Protein AF-A0A6A4V500-F1 (afdb_monomer)

Secondary structure (DSSP, 8-state):
------PPPSSS---S----S---EEE--SSPPTTSPP-THHHHHH-SS-S-HHHHHHHHHHHS---TT--HHHHHHHHHHHHHHHHHHHHH-HHHHHHHHHHSS-HHHHTT-EEEE-TTPPPTTS---SSPPPTT-SSEEEESS---TT-SEEEESS--SSS-SSEEEPTTSTTHHHHH-TTT-TT------TT-BPPPGGG-S--PBPPHHHHHHHHT---TTS--HHHHTTHHHHHHHHHHHHHHHHHHHHHHHHTHHHHHHHHHHHHHTT-SSGGGGGG------SPPPPPPTTSTTSHHHHTT-

pLDDT: mean 72.8, std 17.9, range [21.53, 95.31]

Nearest PDB structures (foldseek):
  3qp5-assembly1_A  TM=3.226E-01  e=7.277E+00  Chromobacterium violaceum

Radius of gyration: 24.31 Å; Cα contacts (8 Å, |Δi|>4): 307; chains: 1; bounding box: 61×54×64 Å

Solvent-accessible surface area (backbone atoms only — not comparable to full-atom values): 19289 Å² total; per-residue (Å²): 135,86,85,76,85,78,77,72,73,94,68,99,64,80,76,94,72,86,86,81,86,79,87,72,49,72,48,56,34,43,46,54,57,92,94,50,78,57,57,78,75,16,42,38,39,76,44,59,86,49,92,48,52,66,58,54,21,49,53,55,54,71,73,51,90,70,65,96,79,72,45,69,72,56,52,54,50,50,39,55,50,41,36,54,49,50,55,49,32,58,74,52,12,52,63,53,42,38,47,24,55,64,48,72,53,56,65,89,67,43,79,63,28,32,44,27,45,43,75,79,50,62,64,95,90,64,86,88,91,75,80,91,70,70,94,81,47,67,50,45,45,81,40,67,88,65,80,76,90,84,61,55,36,71,41,29,50,58,65,51,99,90,50,78,57,58,44,64,42,45,82,59,34,24,57,47,52,20,76,70,39,41,87,78,28,47,62,43,57,73,41,68,31,84,84,39,60,51,86,55,72,90,80,62,73,85,78,42,70,49,48,66,61,57,52,50,53,59,73,70,52,89,52,96,92,50,92,58,65,62,78,69,48,56,70,61,34,54,51,50,52,53,49,51,50,52,53,40,52,50,52,51,51,52,49,43,60,74,44,42,69,62,55,47,52,56,47,49,53,56,44,68,75,68,60,82,91,68,76,75,71,77,77,74,78,88,82,73,94,73,86,88,72,75,74,55,58,84,40,83,88,36,79,51,29,63,71,75,110

Foldseek 3Di:
DDDDDDADDDDDDDDPDDDDDADWDKDFALDDPVPDQDEDLVLCLVCVPCPDLLVSLVSHVVPDDDPPPQDPVNVVVSSVVSSVLVVLLCVAALVSQQSSVLSPDDPVQQQQKWKFQALPQDAPPDDDPDDDADPRHGRIGIDHPDDDPDTQGTHHNDDDPPDDRIGTHDPQRQQRCCVVLCVLCSNSGGAHHQPDWDDDVPPDDDTDTQALVNRVVVVPDDDPVDDPSLVVPPVSNVVVVVNSVSSNVVVVVVCQQVCQVVVVVVVVVVVVVPDDDDPPVVVPDDDDDDDDGDDDCPDPPDPNVVVVD

Sequence (309 aa):
MMTREVRPADGGYAPSVIIQGRLYHRVGPLQAREGERPSFAQIYVNDPDCDDPAAEAALRLGHVPLPRGTREPERARLLTLLEQLQVLLRQVNPYVQDFIHAAELPEEEVQQQRLVVSADARPADQHPRRYNRAEGFREVAVLMDEEPVHQDIVLRRRADAEGPFLQTVNETHRAFEALHFVLLLPFGTDGWQPDLRQAVANGRGDVRGVSLMQYYAHRLQLRPDLDDSLFRAGRLFQEYVCMAFARVETQRLLYLARNQAGLRAELYQRLQDALPGDAERELAGGDRVGQRVILPASFTGGPRYYQRR

Mean predicted aligned error: 12.85 Å

Organism: Amphibalanus amphitrite (NCBI:txid1232801)

InterPro domains:
  IPR025476 Helitron helicase-like domain [PF14214] (215-308)

Structure (mmCIF, N/CA/C/O backbone):
data_AF-A0A6A4V500-F1
#
_entry.id   AF-A0A6A4V500-F1
#
loop_
_atom_site.group_PDB
_atom_site.id
_atom_site.type_symbol
_atom_site.label_atom_id
_atom_site.label_alt_id
_atom_site.label_comp_id
_atom_site.label_asym_id
_atom_site.label_entity_id
_atom_site.label_seq_id
_atom_site.pdbx_PDB_ins_code
_atom_site.Cartn_x
_atom_site.Cartn_y
_atom_site.Cartn_z
_atom_site.occupancy
_atom_site.B_iso_or_equiv
_atom_site.auth_seq_id
_atom_site.auth_comp_id
_atom_site.auth_asym_id
_atom_site.auth_atom_id
_atom_site.pdbx_PDB_model_num
ATOM 1 N N . MET A 1 1 ? 19.575 5.392 12.194 1.00 30.44 1 MET A N 1
ATOM 2 C CA . MET A 1 1 ? 19.827 5.796 10.794 1.00 30.44 1 MET A CA 1
ATOM 3 C C . MET A 1 1 ? 19.848 7.318 10.778 1.00 30.44 1 MET A C 1
ATOM 5 O O . MET A 1 1 ? 18.805 7.919 10.986 1.00 30.44 1 MET A O 1
ATOM 9 N N . MET A 1 2 ? 21.028 7.94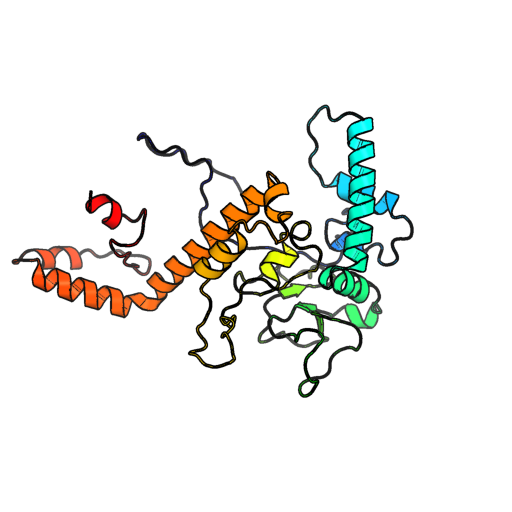2 10.707 1.00 21.53 2 MET A N 1
ATOM 10 C CA . MET A 1 2 ? 21.133 9.406 10.679 1.00 21.53 2 MET A CA 1
ATOM 11 C C . MET A 1 2 ? 20.758 9.900 9.281 1.00 21.53 2 MET A C 1
ATOM 13 O O . MET A 1 2 ? 21.453 9.607 8.311 1.00 21.53 2 MET A O 1
ATOM 17 N N . THR A 1 3 ? 19.647 10.622 9.169 1.00 27.34 3 THR A N 1
ATOM 18 C CA . THR A 1 3 ? 19.271 11.351 7.957 1.00 27.34 3 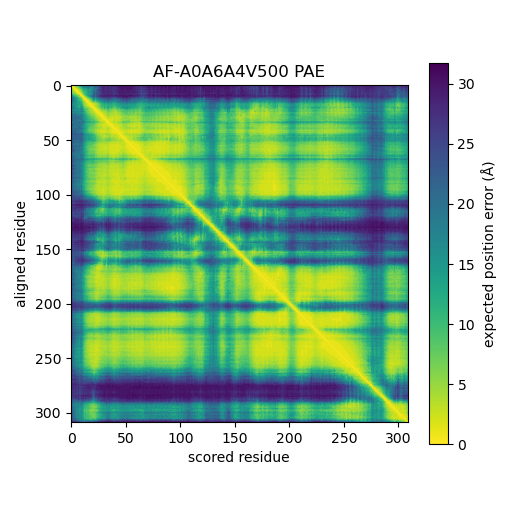THR A CA 1
ATOM 19 C C . THR A 1 3 ? 20.212 12.539 7.797 1.00 27.34 3 THR A C 1
ATOM 21 O O . THR A 1 3 ? 20.102 13.529 8.518 1.00 27.34 3 THR A O 1
ATOM 24 N N . ARG A 1 4 ? 21.174 12.430 6.878 1.00 27.25 4 ARG A N 1
ATOM 25 C CA . ARG A 1 4 ? 22.003 13.560 6.456 1.00 27.25 4 ARG A CA 1
ATOM 26 C C . ARG A 1 4 ? 21.271 14.282 5.332 1.00 27.25 4 ARG A C 1
ATOM 28 O O . ARG A 1 4 ? 21.089 13.727 4.253 1.00 27.25 4 ARG A O 1
ATOM 35 N N . GLU A 1 5 ? 20.849 15.507 5.602 1.00 32.50 5 GLU A N 1
ATOM 36 C CA . GLU A 1 5 ? 20.278 16.399 4.600 1.00 32.50 5 GLU A CA 1
ATOM 37 C C . GLU A 1 5 ? 21.365 16.733 3.565 1.00 32.50 5 GLU A C 1
ATOM 39 O O . GLU A 1 5 ? 22.402 17.319 3.889 1.00 32.50 5 GLU A O 1
ATOM 44 N N . VAL A 1 6 ? 21.175 16.291 2.322 1.00 42.38 6 VAL A N 1
ATOM 45 C CA . VAL A 1 6 ? 22.050 16.650 1.202 1.00 42.38 6 VAL A CA 1
ATOM 46 C C . VAL A 1 6 ? 21.430 17.868 0.533 1.00 42.38 6 VAL A C 1
ATOM 48 O O . VAL A 1 6 ? 20.417 17.750 -0.152 1.00 42.38 6 VAL A O 1
ATOM 51 N N . ARG A 1 7 ? 22.018 19.049 0.752 1.00 36.81 7 ARG A N 1
ATOM 52 C CA . ARG A 1 7 ? 21.614 20.261 0.031 1.00 36.81 7 ARG A CA 1
ATOM 53 C C . ARG A 1 7 ? 22.083 20.167 -1.429 1.00 36.81 7 ARG A C 1
ATOM 55 O O . ARG A 1 7 ? 23.223 19.747 -1.648 1.00 36.81 7 ARG A O 1
ATOM 62 N N . PRO A 1 8 ? 21.248 20.535 -2.418 1.00 42.56 8 PRO A N 1
ATOM 63 C CA . PRO A 1 8 ? 21.690 20.649 -3.804 1.00 42.56 8 PRO A CA 1
ATOM 64 C C . PRO A 1 8 ? 22.848 21.648 -3.904 1.00 42.56 8 PRO A C 1
ATOM 66 O O . PRO A 1 8 ? 22.830 22.677 -3.230 1.00 42.56 8 PRO A O 1
ATOM 69 N N . ALA A 1 9 ? 23.847 21.341 -4.732 1.00 47.84 9 ALA A N 1
ATOM 70 C CA . ALA A 1 9 ? 24.892 22.297 -5.083 1.00 47.84 9 ALA A CA 1
ATOM 71 C C . ALA A 1 9 ? 24.276 23.491 -5.833 1.00 47.84 9 ALA A C 1
ATOM 73 O O . ALA A 1 9 ? 23.319 23.314 -6.590 1.00 47.84 9 ALA A O 1
ATOM 74 N N . ASP A 1 10 ? 24.818 24.686 -5.594 1.00 51.44 10 ASP A N 1
ATOM 75 C CA . ASP A 1 10 ? 24.316 25.963 -6.103 1.00 51.44 10 ASP A CA 1
ATOM 76 C C . ASP A 1 10 ? 24.005 25.914 -7.607 1.00 51.44 10 ASP A C 1
ATOM 78 O O . ASP A 1 10 ? 24.892 25.781 -8.450 1.00 51.44 10 ASP A O 1
ATOM 82 N N . GLY A 1 11 ? 22.716 26.025 -7.941 1.00 46.53 11 GLY A N 1
ATOM 83 C CA . GLY A 1 11 ? 22.246 26.052 -9.323 1.00 46.53 11 GLY A CA 1
ATOM 84 C C . GLY A 1 11 ? 20.765 25.727 -9.464 1.00 46.53 11 GLY A C 1
ATOM 85 O O . GLY A 1 11 ? 20.433 24.600 -9.800 1.00 46.53 11 GLY A O 1
ATOM 86 N N . GLY A 1 12 ? 19.887 26.713 -9.228 1.00 49.66 12 GLY A N 1
ATOM 87 C CA . GLY A 1 12 ? 18.500 26.837 -9.736 1.00 49.66 12 GLY A CA 1
ATOM 88 C C . GLY A 1 12 ? 17.467 25.724 -9.472 1.00 49.66 12 GLY A C 1
ATOM 89 O O . GLY A 1 12 ? 16.273 25.963 -9.631 1.00 49.66 12 GLY A O 1
ATOM 90 N N . TYR A 1 13 ? 17.882 24.526 -9.072 1.00 49.84 13 TYR A N 1
ATOM 91 C CA . TYR A 1 13 ? 17.054 23.347 -8.879 1.00 49.84 13 TYR A CA 1
ATOM 92 C C . TYR A 1 13 ? 16.963 23.037 -7.384 1.00 49.84 13 TYR A C 1
ATOM 94 O O . TYR A 1 13 ? 17.885 22.484 -6.786 1.00 49.84 13 TYR A O 1
ATOM 102 N N . ALA A 1 14 ? 15.834 23.413 -6.783 1.00 58.00 14 ALA A N 1
ATOM 103 C CA . ALA A 1 14 ? 15.480 23.108 -5.401 1.00 58.00 14 ALA A CA 1
ATOM 104 C C . ALA A 1 14 ? 14.372 22.036 -5.393 1.00 58.00 14 ALA A C 1
ATOM 106 O O . ALA A 1 14 ? 13.189 22.384 -5.398 1.00 58.00 14 ALA A O 1
ATOM 107 N N . PRO A 1 15 ? 14.713 20.734 -5.456 1.00 59.84 15 PRO A N 1
ATOM 108 C CA . PRO A 1 15 ? 13.708 19.681 -5.442 1.00 59.84 15 PRO A CA 1
ATOM 109 C C . PRO A 1 15 ? 12.964 19.683 -4.103 1.00 59.84 15 PRO A C 1
ATOM 111 O O . PRO A 1 15 ? 13.582 19.706 -3.042 1.00 59.84 15 PRO A O 1
ATOM 114 N N . SER A 1 16 ? 11.632 19.616 -4.147 1.00 62.12 16 SER A N 1
ATOM 115 C CA . SER A 1 16 ? 10.800 19.531 -2.937 1.00 62.12 16 SER A CA 1
ATOM 116 C C . SER A 1 16 ? 10.890 18.161 -2.247 1.00 62.12 16 SER A C 1
ATOM 118 O O . SER A 1 16 ? 10.569 18.056 -1.068 1.00 62.12 16 SER A O 1
ATOM 120 N N . VAL A 1 17 ? 11.326 17.118 -2.969 1.00 63.16 17 VAL A N 1
ATOM 121 C CA . VAL A 1 17 ? 11.529 15.749 -2.466 1.00 63.16 17 VAL A CA 1
ATOM 122 C C . VAL A 1 17 ? 12.735 15.124 -3.176 1.00 63.16 17 VAL A C 1
ATOM 124 O O . VAL A 1 17 ? 12.838 15.193 -4.400 1.00 63.16 17 VAL A O 1
ATOM 127 N N . ILE A 1 18 ? 13.636 14.490 -2.419 1.00 67.00 18 ILE A N 1
ATOM 128 C CA . ILE A 1 18 ? 14.771 13.714 -2.941 1.00 67.00 18 ILE A CA 1
ATOM 129 C C . ILE A 1 18 ? 14.632 12.278 -2.433 1.00 67.00 18 ILE A C 1
ATOM 131 O O . ILE A 1 18 ? 14.602 12.050 -1.226 1.00 67.00 18 ILE A O 1
ATOM 135 N N . ILE A 1 19 ? 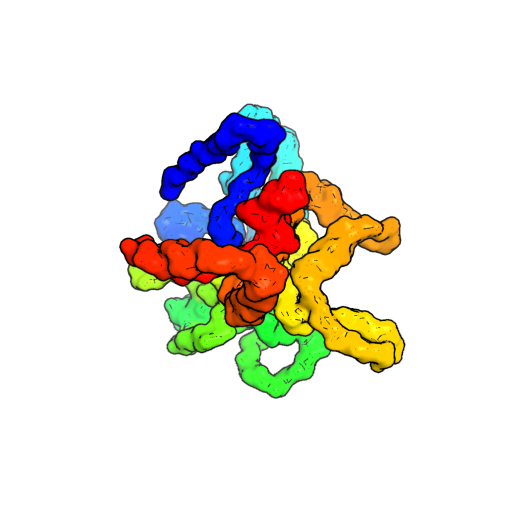14.568 11.310 -3.349 1.00 65.75 19 ILE A N 1
ATOM 136 C CA . ILE A 1 19 ? 14.509 9.878 -3.028 1.00 65.75 19 ILE A CA 1
ATOM 137 C C . ILE A 1 19 ? 15.851 9.255 -3.417 1.00 65.75 19 ILE A C 1
ATOM 139 O O . ILE A 1 19 ? 16.311 9.423 -4.546 1.00 65.75 19 ILE A O 1
ATOM 143 N N . GLN A 1 20 ? 16.489 8.550 -2.483 1.00 66.25 20 GLN A N 1
ATOM 144 C CA . GLN A 1 20 ? 17.735 7.821 -2.718 1.00 66.25 20 GLN A CA 1
ATOM 145 C C . GLN A 1 20 ? 17.529 6.331 -2.448 1.00 66.25 20 GLN A C 1
ATOM 147 O O . GLN A 1 20 ? 17.026 5.949 -1.395 1.00 66.25 20 GLN A O 1
ATOM 152 N N . GLY A 1 21 ? 17.966 5.491 -3.386 1.00 64.81 21 GLY A N 1
ATOM 153 C CA . GLY A 1 21 ? 17.822 4.040 -3.291 1.00 64.81 21 GLY A CA 1
ATOM 154 C C . GLY A 1 21 ? 16.467 3.530 -3.784 1.00 64.81 21 GLY A C 1
ATOM 155 O O . GLY A 1 21 ? 15.774 4.200 -4.547 1.00 64.81 21 GLY A O 1
ATOM 156 N N . ARG A 1 22 ? 16.125 2.303 -3.381 1.00 64.56 22 ARG A N 1
ATOM 157 C CA . ARG A 1 22 ? 14.883 1.621 -3.767 1.00 64.56 22 ARG A CA 1
ATOM 158 C C . ARG A 1 22 ? 13.795 1.878 -2.728 1.00 64.56 22 ARG A C 1
ATOM 160 O O . ARG A 1 22 ? 14.079 1.848 -1.531 1.00 64.56 22 ARG A O 1
ATOM 167 N N . LEU A 1 23 ? 12.557 2.070 -3.180 1.00 67.69 23 LEU A N 1
ATOM 168 C CA . LEU A 1 23 ? 11.394 2.054 -2.296 1.00 67.69 23 LEU A CA 1
ATOM 169 C C . LEU A 1 23 ? 11.170 0.643 -1.749 1.00 67.69 23 LEU A C 1
ATOM 171 O O . LEU A 1 23 ? 11.190 -0.336 -2.490 1.00 67.69 23 LEU A O 1
ATOM 175 N N . TYR A 1 24 ? 10.935 0.546 -0.448 1.00 66.50 24 TYR A N 1
ATOM 176 C CA . TYR A 1 24 ? 10.538 -0.695 0.198 1.00 66.50 24 TYR A CA 1
ATOM 177 C C . TYR A 1 24 ? 9.412 -0.413 1.187 1.00 66.50 24 TYR A C 1
ATOM 179 O O . TYR A 1 24 ? 9.459 0.569 1.929 1.00 66.50 24 TYR A O 1
ATOM 187 N N . HIS A 1 25 ? 8.423 -1.300 1.225 1.00 73.25 25 HIS A N 1
ATOM 188 C CA . HIS A 1 25 ? 7.443 -1.344 2.305 1.00 73.25 25 HIS A CA 1
ATOM 189 C C . HIS A 1 25 ? 7.848 -2.436 3.275 1.00 73.25 25 HIS A C 1
ATOM 191 O O . HIS A 1 25 ? 8.264 -3.515 2.855 1.00 73.25 25 HIS A O 1
ATOM 197 N N . ARG A 1 26 ? 7.782 -2.132 4.571 1.00 73.06 26 ARG A N 1
ATOM 198 C CA . ARG A 1 26 ? 8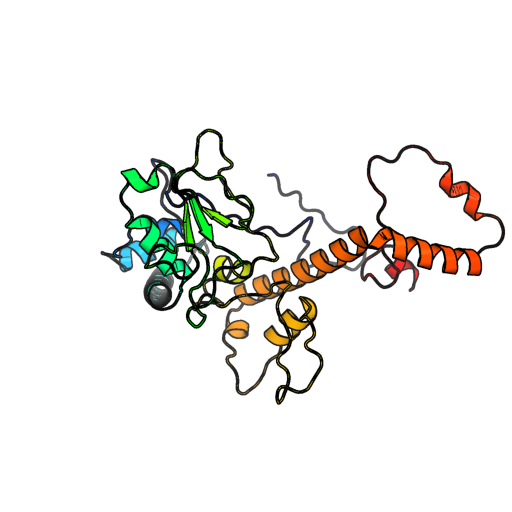.128 -3.083 5.621 1.00 73.06 26 ARG A CA 1
ATOM 199 C C . ARG A 1 26 ? 6.909 -3.422 6.444 1.00 73.06 26 ARG A C 1
ATOM 201 O O . ARG A 1 26 ? 6.215 -2.515 6.890 1.00 73.06 26 ARG A O 1
ATOM 208 N N . VAL A 1 27 ? 6.715 -4.709 6.686 1.00 75.38 27 VAL A N 1
ATOM 209 C CA . VAL A 1 27 ? 5.701 -5.201 7.618 1.00 75.38 27 VAL A CA 1
ATOM 210 C C . VAL A 1 27 ? 6.410 -5.894 8.775 1.00 75.38 27 VAL A C 1
ATOM 212 O O . VAL A 1 27 ? 7.397 -6.608 8.573 1.00 75.38 27 VAL A O 1
ATOM 215 N N . GLY A 1 28 ? 5.960 -5.585 9.989 1.00 76.12 28 GLY A N 1
ATOM 216 C CA . GLY A 1 28 ? 6.463 -6.170 11.229 1.00 76.12 28 GLY A CA 1
ATOM 217 C C . GLY A 1 28 ? 5.675 -7.409 11.657 1.00 76.12 28 GLY A C 1
ATOM 218 O O . GLY A 1 28 ? 4.791 -7.860 10.926 1.00 76.12 28 GLY A O 1
ATOM 219 N N . PRO A 1 29 ? 5.984 -7.964 12.838 1.00 78.19 29 PRO A N 1
ATOM 220 C CA . PRO A 1 29 ? 5.244 -9.096 13.381 1.00 78.19 29 PRO A CA 1
ATOM 221 C C . PRO A 1 29 ? 3.788 -8.722 13.683 1.00 78.19 29 PRO A C 1
ATOM 223 O O . PRO A 1 29 ? 3.482 -7.557 13.960 1.00 78.19 29 PRO A O 1
ATOM 226 N N . LEU A 1 30 ? 2.908 -9.726 13.670 1.00 78.19 30 LEU A N 1
ATOM 227 C CA . LEU A 1 30 ? 1.473 -9.563 13.934 1.00 78.19 30 LEU A CA 1
ATOM 228 C C . LEU A 1 30 ? 1.181 -9.137 15.378 1.00 78.19 30 LEU A C 1
ATOM 230 O O . LEU A 1 30 ? 0.185 -8.465 15.622 1.00 78.19 30 LEU A O 1
ATOM 234 N N . GLN A 1 31 ? 2.054 -9.486 16.325 1.00 79.31 31 GLN A N 1
ATOM 235 C CA . GLN A 1 31 ? 1.945 -9.082 17.725 1.00 79.31 31 GLN A CA 1
ATOM 236 C C . GLN A 1 31 ? 2.996 -8.038 18.098 1.00 79.31 31 GLN A C 1
ATOM 238 O O . GLN A 1 31 ? 4.143 -8.073 17.640 1.00 79.31 31 GLN A O 1
ATOM 243 N N . ALA A 1 32 ? 2.594 -7.119 18.974 1.00 81.56 32 ALA A N 1
ATOM 244 C CA . ALA A 1 32 ? 3.528 -6.253 19.676 1.00 81.56 32 ALA A CA 1
ATOM 245 C C . ALA A 1 32 ? 4.444 -7.077 20.587 1.00 81.56 32 ALA A C 1
ATOM 247 O O . ALA A 1 32 ? 4.096 -8.179 21.020 1.00 81.56 32 ALA A O 1
ATOM 248 N N . ARG A 1 33 ? 5.623 -6.533 20.895 1.00 80.62 33 ARG A N 1
ATOM 249 C CA . ARG A 1 33 ? 6.484 -7.127 21.918 1.00 80.62 33 ARG A CA 1
ATOM 250 C C . ARG A 1 33 ? 5.867 -6.956 23.297 1.00 80.62 33 ARG A C 1
ATOM 252 O O . ARG A 1 33 ? 5.043 -6.073 23.527 1.00 80.62 33 ARG A O 1
ATOM 259 N N . GLU A 1 34 ? 6.332 -7.776 24.227 1.00 78.69 34 GLU A N 1
ATOM 260 C CA . GLU A 1 34 ? 5.957 -7.648 25.626 1.00 78.69 34 GLU A CA 1
ATOM 261 C C . GLU A 1 34 ? 6.294 -6.238 26.143 1.00 78.69 34 GLU A C 1
ATOM 263 O O . GLU A 1 34 ? 7.417 -5.754 26.000 1.00 78.69 34 GLU A O 1
ATOM 268 N N . GLY A 1 35 ? 5.285 -5.551 26.682 1.00 82.06 35 GLY A N 1
ATOM 269 C CA . GLY A 1 35 ? 5.395 -4.169 27.156 1.00 82.06 35 GLY A CA 1
ATOM 270 C C . GLY A 1 35 ? 5.297 -3.082 26.075 1.00 82.06 35 GLY A C 1
ATOM 271 O O . GLY A 1 35 ? 5.231 -1.902 26.421 1.00 82.06 35 GLY A O 1
ATOM 272 N N . GLU A 1 36 ? 5.241 -3.432 24.786 1.00 84.88 36 GLU A N 1
ATOM 273 C CA . GLU A 1 36 ? 5.009 -2.474 23.701 1.00 84.88 36 GLU A CA 1
ATOM 274 C C . GLU A 1 36 ? 3.512 -2.338 23.385 1.00 84.88 36 GLU A C 1
ATOM 276 O O . GLU A 1 36 ? 2.736 -3.288 23.474 1.00 84.88 36 GLU A O 1
ATOM 281 N N . ARG A 1 37 ? 3.089 -1.130 22.993 1.00 85.19 37 ARG A N 1
ATOM 282 C CA . ARG A 1 37 ? 1.709 -0.900 22.547 1.00 85.19 37 ARG A CA 1
ATOM 283 C C . ARG A 1 37 ? 1.529 -1.400 21.107 1.00 85.19 37 ARG A C 1
ATOM 285 O O . ARG A 1 37 ? 2.326 -0.994 20.257 1.00 85.19 37 ARG A O 1
ATOM 292 N N . PRO A 1 38 ? 0.471 -2.176 20.802 1.00 87.81 38 PRO A N 1
ATOM 293 C CA . PRO A 1 38 ? 0.135 -2.560 19.433 1.00 87.81 38 PRO A CA 1
ATOM 294 C C . PRO A 1 38 ? 0.012 -1.353 18.508 1.00 87.81 38 PRO A C 1
ATOM 296 O O . PRO A 1 38 ? -0.475 -0.295 18.910 1.00 87.81 38 PRO A O 1
ATOM 299 N N . SER A 1 39 ? 0.457 -1.504 17.262 1.00 86.44 39 SER A N 1
ATOM 300 C CA . SER A 1 39 ? 0.408 -0.450 16.248 1.00 86.44 39 SER A CA 1
ATOM 301 C C . SER A 1 39 ? -0.081 -0.974 14.895 1.00 86.44 39 SER A C 1
ATOM 303 O O . SER A 1 39 ? 0.197 -2.108 14.506 1.00 86.44 39 SER A O 1
ATOM 305 N N . PHE A 1 40 ? -0.816 -0.132 14.164 1.00 85.38 40 PHE A N 1
ATOM 306 C CA . PHE A 1 40 ? -1.296 -0.398 12.802 1.00 85.38 40 PHE A CA 1
ATOM 307 C C . PHE A 1 40 ? -1.999 -1.762 12.648 1.00 85.38 40 PHE A C 1
ATOM 309 O O . PHE A 1 40 ? -3.051 -1.964 13.246 1.00 85.38 40 PHE A O 1
ATOM 316 N N . ALA A 1 41 ? -1.454 -2.690 11.854 1.00 83.00 41 ALA A N 1
ATOM 317 C CA . ALA A 1 41 ? -2.058 -4.002 11.619 1.00 83.00 41 ALA A CA 1
ATOM 318 C C . ALA A 1 41 ? -2.135 -4.873 12.887 1.00 83.00 41 ALA A C 1
ATOM 320 O O . ALA A 1 41 ? -3.058 -5.668 13.019 1.00 83.00 41 ALA A O 1
ATOM 321 N N . GLN A 1 42 ? -1.228 -4.673 13.853 1.00 86.56 42 GLN A N 1
ATOM 322 C CA . GLN A 1 42 ? -1.219 -5.415 15.124 1.00 86.56 42 GLN A CA 1
ATOM 323 C C . GLN A 1 42 ? -2.465 -5.137 15.969 1.00 86.56 42 GLN A C 1
ATOM 325 O O . GLN A 1 42 ? -2.807 -5.914 16.851 1.00 86.56 42 GLN A O 1
ATOM 330 N N . ILE A 1 43 ? -3.140 -4.017 15.709 1.00 88.12 43 ILE A N 1
ATOM 331 C CA . ILE A 1 43 ? -4.355 -3.621 16.418 1.00 88.12 43 ILE A CA 1
ATOM 332 C C . ILE A 1 43 ? -5.483 -4.613 16.124 1.00 88.12 43 ILE A C 1
ATOM 334 O O . ILE A 1 43 ? -6.146 -5.054 17.052 1.00 88.12 43 ILE A O 1
ATOM 338 N N . TYR A 1 44 ? -5.626 -5.033 14.862 1.00 85.81 44 TYR A N 1
ATOM 339 C CA . TYR A 1 44 ? -6.614 -6.039 14.461 1.00 85.81 44 TYR A CA 1
ATOM 340 C C . TYR A 1 44 ? -6.355 -7.409 15.094 1.00 85.81 44 TYR A C 1
ATOM 342 O O . TYR A 1 44 ? -7.280 -8.181 15.284 1.00 85.81 44 TYR A O 1
ATOM 350 N N . VAL A 1 45 ? -5.093 -7.704 15.412 1.00 80.69 45 VAL A N 1
ATOM 351 C CA . VAL A 1 45 ? -4.677 -8.984 16.001 1.00 80.69 45 VAL A CA 1
ATOM 352 C C . VAL A 1 45 ? -4.841 -8.984 17.518 1.00 80.69 45 VAL A C 1
ATOM 354 O O . VAL A 1 45 ? -5.079 -10.023 18.121 1.00 80.69 45 VAL A O 1
ATOM 357 N N . ASN A 1 46 ? -4.679 -7.821 18.148 1.00 80.81 46 ASN A N 1
ATOM 358 C CA . ASN A 1 46 ? -4.805 -7.674 19.593 1.00 80.81 46 ASN A CA 1
ATOM 359 C C . ASN A 1 46 ? -6.268 -7.621 20.061 1.00 80.81 46 ASN A C 1
ATOM 361 O O . ASN A 1 46 ? -6.541 -7.986 21.198 1.00 80.81 46 ASN A O 1
ATOM 365 N N . ASP A 1 47 ? -7.170 -7.132 19.213 1.00 81.81 47 ASP A N 1
ATOM 366 C CA . ASP A 1 47 ? -8.611 -7.042 19.469 1.00 81.81 47 ASP A CA 1
ATOM 367 C C . ASP A 1 47 ? -9.378 -7.458 18.193 1.00 81.81 47 ASP A C 1
ATOM 369 O O . ASP A 1 47 ? -9.813 -6.599 17.412 1.00 81.81 47 ASP A O 1
ATOM 373 N N . PRO A 1 48 ? -9.448 -8.772 17.891 1.00 78.50 48 PRO A N 1
ATOM 374 C CA . PRO A 1 48 ? -10.087 -9.266 16.672 1.00 78.50 48 PRO A CA 1
ATOM 375 C C . PRO A 1 48 ? -11.588 -8.969 16.646 1.00 78.50 48 PRO A C 1
ATOM 377 O O . PRO A 1 48 ? -12.078 -8.495 15.617 1.00 78.50 48 PRO A O 1
ATOM 380 N N . ASP A 1 49 ? -12.279 -9.131 17.776 1.00 80.31 49 ASP A N 1
ATOM 381 C CA . ASP A 1 49 ? -13.724 -8.911 17.906 1.00 80.31 49 ASP A CA 1
ATOM 382 C C . ASP A 1 49 ? -14.116 -7.423 17.916 1.00 80.31 49 ASP A C 1
ATOM 384 O O . ASP A 1 49 ? -15.247 -7.087 17.558 1.00 80.31 49 ASP A O 1
ATOM 388 N N . CYS A 1 50 ? -13.172 -6.515 18.209 1.00 83.25 50 CYS A N 1
ATOM 389 C CA . CYS A 1 50 ? -13.426 -5.076 18.332 1.00 83.25 50 CYS A CA 1
ATOM 390 C C . CYS A 1 50 ? -14.486 -4.789 19.402 1.00 83.25 50 CYS A C 1
ATOM 392 O O . CYS A 1 50 ? -15.469 -4.088 19.142 1.00 83.25 50 CYS A O 1
ATOM 394 N N . ASP A 1 51 ? -14.295 -5.341 20.603 1.00 82.62 51 ASP A N 1
ATOM 395 C CA . ASP A 1 51 ? -15.257 -5.218 21.708 1.00 82.62 51 ASP A CA 1
ATOM 396 C C . ASP A 1 51 ? -15.540 -3.747 22.068 1.00 82.62 51 ASP A C 1
ATOM 398 O O . ASP A 1 51 ? -16.656 -3.38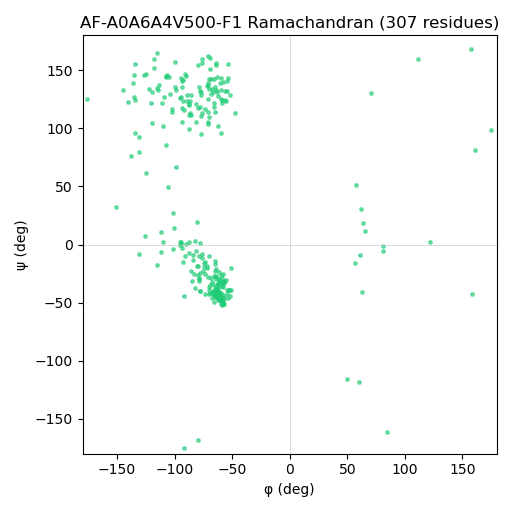8 22.455 1.00 82.62 51 ASP A O 1
ATOM 402 N N . ASP A 1 52 ? -14.532 -2.882 21.908 1.00 87.75 52 ASP A N 1
ATOM 403 C CA . ASP A 1 52 ? -14.644 -1.434 22.077 1.00 87.75 52 ASP A CA 1
ATOM 404 C C . ASP A 1 52 ? -14.030 -0.682 20.876 1.00 87.75 52 ASP A C 1
ATOM 406 O O . ASP A 1 52 ? -12.838 -0.337 20.871 1.00 87.75 52 ASP A O 1
ATOM 410 N N . PRO A 1 53 ? -14.850 -0.343 19.860 1.00 87.75 53 PRO A N 1
ATOM 411 C CA . PRO A 1 53 ? -14.402 0.438 18.712 1.00 87.75 53 PRO A CA 1
ATOM 412 C C . PRO A 1 53 ? -13.796 1.793 19.106 1.00 87.75 53 PRO A C 1
ATOM 414 O O . PRO A 1 53 ? -12.859 2.270 18.456 1.00 87.75 53 PRO A O 1
ATOM 417 N N . ALA A 1 54 ? -14.277 2.425 20.178 1.00 89.19 54 ALA A N 1
ATOM 418 C CA . ALA A 1 54 ? -13.759 3.717 20.608 1.00 89.19 54 ALA A CA 1
ATOM 419 C C . ALA A 1 54 ? -12.340 3.580 21.186 1.00 89.19 54 ALA A C 1
ATOM 421 O O . ALA A 1 54 ? -11.472 4.415 20.899 1.00 89.19 54 ALA A O 1
ATOM 422 N N . ALA A 1 55 ? -12.069 2.512 21.944 1.00 89.19 55 ALA A N 1
ATOM 423 C CA . ALA A 1 55 ? -10.730 2.205 22.444 1.00 89.19 55 ALA A CA 1
ATOM 424 C C . ALA A 1 55 ? -9.744 1.914 21.303 1.00 89.19 55 ALA A C 1
ATOM 426 O O . ALA A 1 55 ? -8.622 2.436 21.302 1.00 89.19 55 ALA A O 1
ATOM 427 N N . GLU A 1 56 ? -10.167 1.155 20.291 1.00 90.38 56 GLU A N 1
ATOM 428 C CA . GLU A 1 56 ? -9.345 0.851 19.118 1.00 90.38 56 GLU A CA 1
ATOM 429 C C . GLU A 1 56 ? -8.998 2.123 18.316 1.00 90.38 56 GLU A C 1
ATOM 431 O O . GLU A 1 56 ? -7.837 2.360 17.947 1.00 90.38 56 GLU A O 1
ATOM 436 N 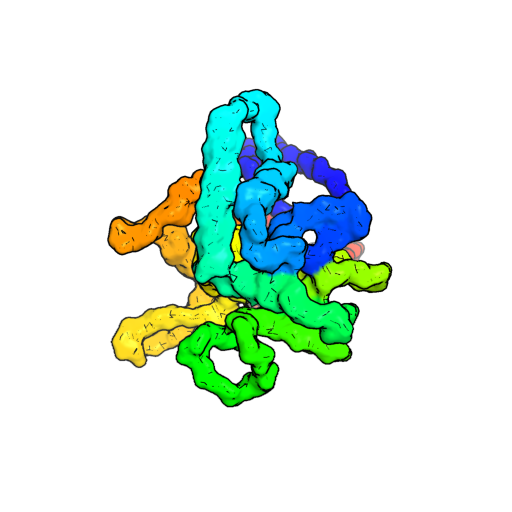N . ALA A 1 57 ? -9.983 3.006 18.117 1.00 91.50 57 ALA A N 1
ATOM 437 C CA . ALA A 1 57 ? -9.795 4.298 17.462 1.00 91.50 57 ALA A CA 1
ATOM 438 C C . ALA A 1 57 ? -8.859 5.218 18.266 1.00 91.50 57 ALA A C 1
ATOM 440 O O . ALA A 1 57 ? -7.991 5.884 17.689 1.00 91.50 57 ALA A O 1
ATOM 441 N N . ALA A 1 58 ? -8.980 5.228 19.598 1.00 91.25 58 ALA A N 1
ATOM 442 C CA . ALA A 1 58 ? -8.090 5.976 20.482 1.00 91.25 58 ALA A CA 1
ATOM 443 C C . ALA A 1 58 ? -6.647 5.464 20.414 1.00 91.25 58 ALA A C 1
ATOM 445 O O . ALA A 1 58 ? -5.704 6.263 20.381 1.00 91.25 58 ALA A O 1
ATOM 446 N N . LEU A 1 59 ? -6.468 4.146 20.327 1.00 91.62 59 LEU A N 1
ATOM 447 C CA . LEU A 1 59 ? -5.161 3.522 20.179 1.00 91.62 59 LEU A CA 1
ATOM 448 C C . LEU A 1 59 ? -4.517 3.887 18.834 1.00 91.62 59 LEU A C 1
ATOM 450 O O . LEU A 1 59 ? -3.350 4.282 18.812 1.00 91.62 59 LEU A O 1
ATOM 454 N N . ARG A 1 60 ? -5.282 3.884 17.730 1.00 91.00 60 ARG A N 1
ATOM 455 C CA . ARG A 1 60 ? -4.812 4.403 16.429 1.00 91.00 60 ARG A CA 1
ATOM 456 C C . ARG A 1 60 ? -4.434 5.874 16.493 1.00 91.00 60 ARG A C 1
ATOM 458 O O . ARG A 1 60 ? -3.356 6.239 16.028 1.00 91.00 60 ARG A O 1
ATOM 465 N N . LEU A 1 61 ? -5.282 6.715 17.084 1.00 91.50 61 LEU A N 1
ATOM 466 C CA . LEU A 1 61 ? -5.004 8.145 17.206 1.00 91.50 61 LEU A CA 1
ATOM 467 C C . LEU A 1 61 ? -3.738 8.410 18.032 1.00 91.50 61 LEU A C 1
ATOM 469 O O . LEU A 1 61 ? -3.019 9.365 17.749 1.00 91.50 61 LEU A O 1
ATOM 473 N N . GLY A 1 62 ? -3.431 7.547 19.005 1.00 90.62 62 GLY A N 1
ATOM 474 C CA . GLY A 1 62 ? -2.192 7.590 19.781 1.00 90.62 62 GLY A CA 1
ATOM 475 C C . GLY A 1 62 ? -0.914 7.450 18.945 1.00 90.62 62 GLY A C 1
ATOM 476 O O . GLY A 1 62 ? 0.121 7.981 19.342 1.00 90.62 62 GLY A O 1
ATOM 477 N N . HIS A 1 63 ? -0.987 6.803 17.777 1.00 88.88 63 HIS A N 1
ATOM 478 C CA . HIS A 1 63 ? 0.132 6.666 16.832 1.00 88.88 63 HIS A CA 1
ATOM 479 C C . HIS A 1 63 ? 0.198 7.794 15.794 1.00 88.88 63 HIS A C 1
ATOM 481 O O . HIS A 1 63 ? 1.188 7.908 15.071 1.00 88.88 63 HIS A O 1
ATOM 487 N N . VAL A 1 64 ? -0.833 8.641 15.704 1.00 87.19 64 VAL A N 1
ATOM 488 C CA . VAL A 1 64 ? -0.877 9.752 14.746 1.00 87.19 64 VAL A CA 1
ATOM 489 C C . VAL A 1 64 ? -0.204 10.986 15.358 1.00 87.19 64 VAL A C 1
ATOM 491 O O . VAL A 1 64 ? -0.678 11.510 16.369 1.00 87.19 64 VAL A O 1
ATOM 494 N N . PRO A 1 65 ? 0.870 11.521 14.749 1.00 87.06 65 PRO A N 1
ATOM 495 C CA . PRO A 1 65 ? 1.493 12.743 15.234 1.00 87.06 65 PRO A CA 1
ATOM 496 C C . PRO A 1 65 ? 0.573 13.939 14.964 1.00 87.06 65 PRO A C 1
ATOM 498 O O . PRO A 1 65 ? 0.392 14.367 13.823 1.00 87.06 65 PRO A O 1
ATOM 501 N N . LEU A 1 66 ? -0.002 14.497 16.028 1.00 88.56 66 LEU A N 1
ATOM 502 C CA . LEU A 1 66 ? -0.855 15.682 15.955 1.00 88.56 66 LEU A CA 1
ATOM 503 C C . LEU A 1 66 ? -0.050 16.970 16.214 1.00 88.56 66 LEU A C 1
ATOM 505 O O . LEU A 1 66 ? 0.846 16.974 17.066 1.00 88.56 66 LEU A O 1
ATOM 509 N N . PRO A 1 67 ? -0.362 18.089 15.529 1.00 91.25 67 PRO A N 1
ATOM 510 C CA . PRO A 1 67 ? 0.246 19.385 15.814 1.00 91.25 67 PRO A CA 1
ATOM 511 C C . PRO A 1 67 ? 0.105 19.798 17.286 1.00 91.25 67 PRO A C 1
ATOM 513 O O . PRO A 1 67 ? -0.957 19.625 17.898 1.00 91.25 67 PRO A O 1
ATOM 516 N N . ARG A 1 68 ? 1.166 20.402 17.842 1.00 82.94 68 ARG A N 1
ATOM 517 C CA . ARG A 1 68 ? 1.168 20.998 19.189 1.00 82.94 68 ARG A CA 1
ATOM 518 C C . ARG A 1 68 ? 0.149 22.145 19.210 1.00 82.94 68 ARG A C 1
ATOM 520 O O . ARG A 1 68 ? 0.425 23.207 18.668 1.00 82.94 68 ARG A O 1
ATOM 527 N N . GLY A 1 69 ? -1.034 21.909 19.774 1.00 87.94 69 GLY A N 1
ATOM 528 C CA . GLY A 1 69 ? -2.151 22.867 19.772 1.00 87.94 69 GLY A CA 1
ATOM 529 C C . GLY A 1 69 ? -3.443 22.360 19.127 1.00 87.94 69 GLY A C 1
ATOM 530 O O . GLY A 1 69 ? -4.410 23.115 19.068 1.00 87.94 69 GLY A O 1
ATOM 531 N N . THR A 1 70 ? -3.479 21.103 18.671 1.00 91.69 70 THR A N 1
ATOM 532 C CA . THR A 1 70 ? -4.727 20.449 18.240 1.00 91.69 70 THR A CA 1
ATOM 533 C C . THR A 1 70 ? -5.754 20.517 19.368 1.00 91.69 70 THR A C 1
ATOM 535 O O . THR A 1 70 ? -5.467 20.084 20.487 1.00 91.69 70 THR A O 1
ATOM 538 N N . ARG A 1 71 ? -6.927 21.090 19.091 1.00 95.12 71 ARG A N 1
ATOM 539 C CA . ARG A 1 71 ? -7.952 21.336 20.117 1.00 95.12 71 ARG A CA 1
ATOM 540 C C . ARG A 1 71 ? -8.741 20.060 20.414 1.00 95.12 71 ARG A C 1
ATOM 542 O O . ARG A 1 71 ? -8.926 19.226 19.532 1.00 95.12 71 ARG A O 1
ATOM 549 N N . GLU A 1 72 ? -9.303 19.950 21.615 1.00 93.31 72 GLU A N 1
ATOM 550 C CA . GLU A 1 72 ? -10.184 18.830 21.988 1.00 93.31 72 GLU A CA 1
ATOM 551 C C . GLU A 1 72 ? -11.344 18.554 21.009 1.00 93.31 72 GLU A C 1
ATOM 553 O O . GLU A 1 72 ? -11.517 17.396 20.635 1.00 93.31 72 GLU A O 1
ATOM 558 N N . PRO A 1 73 ? -12.100 19.544 20.488 1.00 95.31 73 PRO A N 1
ATOM 559 C CA . PRO A 1 73 ? -13.130 19.265 19.480 1.00 95.31 73 PRO A CA 1
ATOM 560 C C . PRO A 1 73 ? -12.570 18.681 18.174 1.00 95.31 73 PRO A C 1
ATOM 5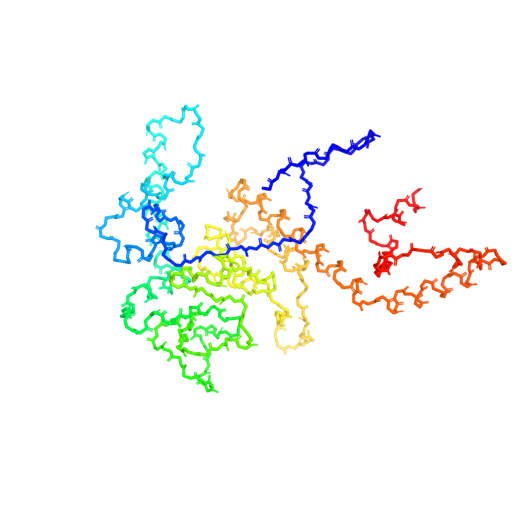62 O O . PRO A 1 73 ? -13.219 17.852 17.538 1.00 95.31 73 PRO A O 1
ATOM 565 N N . GLU A 1 74 ? -11.363 19.080 17.764 1.00 93.81 74 GLU A N 1
ATOM 566 C CA . GLU A 1 74 ? -10.704 18.521 16.577 1.00 93.81 74 GLU A CA 1
ATOM 567 C C . GLU A 1 74 ? -10.270 17.077 16.840 1.00 93.81 74 GLU A C 1
ATOM 569 O O . GLU A 1 74 ? -10.507 16.202 16.008 1.00 93.81 74 GLU A O 1
ATOM 574 N N . ARG A 1 75 ? -9.709 16.810 18.026 1.00 92.75 75 ARG A N 1
ATOM 575 C CA . ARG A 1 75 ? -9.355 15.462 18.486 1.00 92.75 75 ARG A CA 1
ATOM 576 C C . ARG A 1 75 ? -10.580 14.545 18.535 1.00 92.75 75 ARG A C 1
ATOM 578 O O . ARG A 1 75 ? -10.518 13.439 18.007 1.00 92.75 75 ARG A O 1
ATOM 585 N N . ALA A 1 76 ? -11.696 15.007 19.096 1.00 93.88 76 ALA A N 1
ATOM 586 C CA . ALA A 1 76 ? -12.947 14.250 19.158 1.00 93.88 76 ALA A CA 1
ATOM 587 C C . ALA A 1 76 ? -13.491 13.921 17.758 1.00 93.88 76 ALA A C 1
ATOM 589 O O . ALA A 1 76 ? -13.914 12.794 17.490 1.00 93.88 76 ALA A O 1
ATOM 590 N N . ARG A 1 77 ? -13.412 14.880 16.826 1.00 94.56 77 ARG A N 1
ATOM 591 C CA . ARG A 1 77 ? -13.799 14.651 15.429 1.00 94.56 77 ARG A CA 1
ATOM 592 C C . ARG A 1 77 ? -12.902 13.621 14.743 1.00 94.56 77 ARG A C 1
ATOM 594 O O . ARG A 1 77 ? -13.408 12.789 13.998 1.00 94.56 77 ARG A O 1
ATOM 601 N N . LEU A 1 78 ? -11.592 13.659 14.994 1.00 92.94 78 LEU A N 1
ATOM 602 C CA . LEU A 1 78 ? -10.653 12.663 14.470 1.00 92.94 78 LEU A CA 1
ATOM 603 C C . LEU A 1 78 ? -10.940 11.262 15.013 1.00 92.94 78 LEU A C 1
ATOM 605 O O . LEU A 1 78 ? -10.922 10.317 14.232 1.00 92.94 78 LEU A O 1
ATOM 609 N N . LEU A 1 79 ? -11.249 11.132 16.307 1.00 93.88 79 LEU A N 1
ATOM 610 C CA . LEU A 1 79 ? -11.670 9.856 16.898 1.00 93.88 79 LEU A CA 1
ATOM 611 C C . LEU A 1 79 ? -12.912 9.306 16.197 1.00 93.88 79 LEU A C 1
ATOM 613 O O . LEU A 1 79 ? -12.891 8.173 15.737 1.00 93.88 79 LEU A O 1
ATOM 617 N N . THR A 1 80 ? -13.938 10.144 16.024 1.00 95.12 80 THR A N 1
ATOM 618 C CA . THR A 1 80 ? -15.184 9.749 15.343 1.00 95.12 80 THR A CA 1
ATOM 619 C C . THR A 1 80 ? -14.914 9.264 13.913 1.00 95.12 80 THR A C 1
ATOM 621 O O . THR A 1 80 ? -15.459 8.257 13.474 1.00 95.12 80 THR A O 1
ATOM 624 N N . LEU A 1 81 ? -14.049 9.965 13.170 1.00 93.56 81 LEU A N 1
ATOM 625 C CA . LEU A 1 81 ? -13.684 9.572 11.807 1.00 93.56 81 LEU A CA 1
ATOM 626 C C . LEU A 1 81 ? -12.884 8.265 11.777 1.00 93.56 81 LEU A C 1
ATOM 628 O O . LEU A 1 81 ? -13.129 7.428 10.915 1.00 93.56 81 LEU A O 1
ATOM 632 N N . LEU A 1 82 ? -11.936 8.081 12.698 1.00 92.62 82 LEU A N 1
ATOM 633 C CA . LEU A 1 82 ? -11.165 6.840 12.806 1.00 92.62 82 LEU A CA 1
ATOM 634 C C . LEU A 1 82 ? -12.063 5.651 13.149 1.00 92.62 82 LEU A C 1
ATOM 636 O O . LEU A 1 82 ? -11.886 4.584 12.567 1.00 92.62 82 LEU A O 1
ATOM 640 N N . GLU A 1 83 ? -13.045 5.850 14.025 1.00 93.44 83 GLU A N 1
ATOM 641 C CA . GLU A 1 83 ? -14.034 4.833 14.379 1.00 93.44 83 GLU A CA 1
ATOM 642 C C . GLU A 1 83 ? -14.909 4.440 13.177 1.00 93.44 83 GLU A C 1
ATOM 644 O O . GLU A 1 83 ? -15.129 3.262 12.909 1.00 93.44 83 GLU A O 1
ATOM 649 N N . GLN A 1 84 ? -15.346 5.407 12.371 1.00 93.25 84 GLN A N 1
ATOM 650 C CA . GLN A 1 84 ? -16.087 5.109 11.140 1.00 93.25 84 GLN A CA 1
ATOM 651 C C . GLN A 1 84 ? -15.219 4.371 10.112 1.00 93.25 84 GLN A C 1
ATOM 653 O O . GLN A 1 84 ? -15.662 3.402 9.493 1.00 93.25 84 GLN A O 1
ATOM 658 N N . LEU A 1 85 ? -13.972 4.816 9.931 1.00 91.88 85 LEU A N 1
ATOM 659 C CA . LEU A 1 85 ? -13.045 4.228 8.966 1.00 91.88 85 LEU A CA 1
ATOM 660 C C . LEU A 1 85 ? -12.637 2.805 9.347 1.00 91.88 85 LEU A C 1
ATOM 662 O O . LEU A 1 85 ? -12.574 1.953 8.469 1.00 91.88 85 LEU A O 1
ATOM 666 N N . GLN A 1 86 ? -12.373 2.517 10.623 1.00 90.81 86 GLN A N 1
ATOM 667 C CA . GLN A 1 86 ? -12.009 1.158 11.037 1.00 90.81 86 GLN A CA 1
ATOM 668 C C . GLN A 1 86 ? -13.178 0.183 10.849 1.00 90.81 86 GLN A C 1
ATOM 670 O O . GLN A 1 86 ? -12.959 -0.921 10.361 1.00 90.81 86 GLN A O 1
ATOM 675 N N . VAL A 1 87 ? -14.413 0.599 11.165 1.00 91.50 87 VAL A N 1
ATOM 676 C CA . VAL A 1 87 ? -15.608 -0.236 10.973 1.00 91.50 87 VAL A CA 1
ATOM 677 C C . VAL A 1 87 ? -15.785 -0.539 9.490 1.00 91.50 87 VAL A C 1
ATOM 679 O O . VAL A 1 87 ? -15.967 -1.696 9.117 1.00 91.50 87 VAL A O 1
ATOM 682 N N . LEU A 1 88 ? -15.637 0.477 8.633 1.00 93.06 88 LEU A N 1
ATOM 683 C CA . LEU A 1 88 ? -15.649 0.297 7.183 1.00 93.06 88 LEU A CA 1
ATOM 684 C C . LEU A 1 88 ? -14.565 -0.694 6.735 1.00 93.06 88 LEU A C 1
ATOM 686 O O . LEU A 1 88 ? -14.861 -1.639 6.011 1.00 93.06 88 LEU A O 1
ATOM 690 N N . LEU A 1 89 ? -13.315 -0.501 7.164 1.00 92.88 89 LEU A N 1
ATOM 691 C CA . LEU A 1 89 ? -12.190 -1.342 6.752 1.00 92.88 89 LEU A CA 1
ATOM 692 C C . LEU A 1 89 ? -12.367 -2.801 7.183 1.00 92.88 89 LEU A C 1
ATOM 694 O O . LEU A 1 89 ? -12.123 -3.689 6.375 1.00 92.88 89 LEU A O 1
ATOM 698 N N . ARG A 1 90 ? -12.853 -3.059 8.402 1.00 91.25 90 ARG A N 1
ATOM 699 C CA . ARG A 1 90 ? -13.180 -4.417 8.873 1.00 91.25 90 ARG A CA 1
ATOM 700 C C . ARG A 1 90 ? -14.234 -5.092 7.981 1.00 91.25 90 ARG A C 1
ATOM 702 O O . ARG A 1 90 ? -14.152 -6.288 7.707 1.00 91.25 90 ARG A O 1
ATOM 709 N N . GLN A 1 91 ? -15.197 -4.323 7.473 1.00 91.00 91 GLN A N 1
ATOM 710 C CA . GLN A 1 91 ? -16.268 -4.837 6.613 1.00 91.00 91 GLN A CA 1
ATOM 711 C C . GLN A 1 91 ? -15.832 -5.094 5.167 1.00 91.00 91 GLN A C 1
ATOM 713 O O . GLN A 1 91 ? -16.279 -6.071 4.565 1.00 91.00 91 GLN A O 1
ATOM 718 N N . VAL A 1 92 ? -15.008 -4.217 4.584 1.00 91.19 92 VAL A N 1
ATOM 719 C CA . VAL A 1 92 ? -14.785 -4.209 3.125 1.00 91.19 92 VAL A CA 1
ATOM 720 C C . VAL A 1 92 ? -13.365 -4.559 2.694 1.00 91.19 92 VAL A C 1
ATOM 722 O O . VAL A 1 92 ? -13.169 -4.884 1.523 1.00 91.19 92 VAL A O 1
ATOM 725 N N . ASN A 1 93 ? -12.377 -4.488 3.589 1.00 90.88 93 ASN A N 1
ATOM 726 C CA . ASN A 1 93 ? -10.983 -4.716 3.230 1.00 90.88 93 ASN A CA 1
ATOM 727 C C . ASN A 1 93 ? -10.599 -6.198 3.423 1.00 90.88 93 ASN A C 1
ATOM 729 O O . ASN A 1 93 ? -10.577 -6.667 4.564 1.00 90.88 93 ASN A O 1
ATOM 733 N N . PRO A 1 94 ? -10.259 -6.935 2.348 1.00 85.69 94 PRO A N 1
ATOM 734 C CA . PRO A 1 94 ? -9.922 -8.355 2.438 1.00 85.69 94 PRO A CA 1
ATOM 735 C C . PRO A 1 94 ? -8.661 -8.611 3.271 1.00 85.69 94 PRO A C 1
ATOM 737 O O . PRO A 1 94 ? -8.660 -9.528 4.085 1.00 85.69 94 PRO A O 1
ATOM 740 N N . TYR A 1 95 ? -7.635 -7.760 3.168 1.00 84.62 95 TYR A N 1
ATOM 741 C CA . TYR A 1 95 ? -6.435 -7.898 3.992 1.00 84.62 95 TYR A CA 1
ATOM 742 C C . TYR A 1 95 ? -6.754 -7.733 5.477 1.00 84.62 95 TYR A C 1
ATOM 744 O O . TYR A 1 95 ? -6.267 -8.513 6.285 1.00 84.62 95 TYR A O 1
ATOM 752 N N . VAL A 1 96 ? -7.581 -6.751 5.857 1.00 87.44 96 VAL A N 1
ATOM 753 C CA . VAL A 1 96 ? -7.986 -6.566 7.266 1.00 87.44 96 VAL A CA 1
ATOM 754 C C . VAL A 1 96 ? -8.714 -7.800 7.790 1.00 87.44 96 VAL A C 1
ATOM 756 O O . VAL A 1 96 ? -8.413 -8.249 8.892 1.00 87.44 96 VAL A O 1
ATOM 759 N N . GLN A 1 97 ? -9.616 -8.375 6.995 1.00 85.56 97 GLN A N 1
ATOM 760 C CA . GLN A 1 97 ? -10.305 -9.621 7.342 1.00 85.56 97 GLN A CA 1
ATOM 761 C C . GLN A 1 97 ? -9.319 -10.775 7.524 1.00 85.56 97 GLN A C 1
ATOM 763 O O . GLN A 1 97 ? -9.407 -11.497 8.511 1.00 85.56 97 GLN A O 1
ATOM 768 N N . ASP A 1 98 ? -8.338 -10.902 6.632 1.00 79.38 98 ASP A N 1
ATOM 769 C CA . ASP A 1 98 ? -7.304 -11.928 6.741 1.00 79.38 98 ASP A CA 1
ATOM 770 C C . ASP A 1 98 ? -6.408 -11.723 7.985 1.00 79.38 98 ASP A C 1
ATOM 772 O O . ASP A 1 98 ? -6.025 -12.699 8.629 1.00 79.38 98 ASP A O 1
ATOM 776 N N . PHE A 1 99 ? -6.101 -10.475 8.367 1.00 79.94 99 PHE A N 1
ATOM 777 C CA . PHE A 1 99 ? -5.370 -10.156 9.605 1.00 79.94 99 PHE A CA 1
ATOM 778 C C . PHE A 1 99 ? -6.157 -10.537 10.866 1.00 79.94 99 PHE A C 1
ATOM 780 O O . PHE A 1 99 ? -5.559 -11.057 11.806 1.00 79.94 99 PHE A O 1
ATOM 787 N N . ILE A 1 100 ? -7.468 -10.276 10.886 1.00 82.50 100 ILE A N 1
ATOM 788 C CA . ILE A 1 100 ? -8.360 -10.648 11.997 1.00 82.50 100 ILE A CA 1
ATOM 789 C C . ILE A 1 100 ? -8.459 -12.168 12.087 1.00 82.50 100 ILE A C 1
ATOM 791 O O . ILE A 1 100 ? -8.199 -12.740 13.139 1.00 82.50 100 ILE A O 1
ATOM 795 N N . HIS A 1 101 ? -8.729 -12.834 10.965 1.00 76.50 101 HIS A N 1
ATOM 796 C CA . HIS A 1 101 ? -8.876 -14.284 10.936 1.00 76.50 101 HIS A CA 1
ATOM 797 C C . HIS A 1 101 ? -7.589 -15.006 11.361 1.00 76.50 101 HIS A C 1
ATOM 799 O O . HIS A 1 101 ? -7.627 -16.004 12.075 1.00 76.50 101 HIS A O 1
ATOM 805 N N . ALA A 1 102 ? -6.422 -14.469 10.996 1.00 71.25 102 ALA A N 1
ATOM 806 C CA . ALA A 1 102 ? -5.148 -15.006 11.462 1.00 71.25 102 ALA A CA 1
ATOM 807 C C . ALA A 1 102 ? -4.935 -14.871 12.980 1.00 71.25 102 ALA A C 1
ATOM 809 O O . ALA A 1 102 ? -4.128 -15.607 13.546 1.00 71.25 102 ALA A O 1
ATOM 810 N N . ALA A 1 103 ? -5.617 -13.933 13.641 1.00 68.50 103 ALA A N 1
ATOM 811 C CA . ALA A 1 103 ? -5.548 -13.746 15.087 1.00 68.50 103 ALA A CA 1
ATOM 812 C C . ALA A 1 103 ? -6.420 -14.743 15.865 1.00 68.50 103 ALA A C 1
ATOM 814 O O . ALA A 1 103 ? -6.101 -15.056 17.009 1.00 68.50 103 ALA A O 1
ATOM 815 N N . GLU A 1 104 ? -7.484 -15.249 15.240 1.00 70.62 104 GLU A N 1
ATOM 816 C CA . GLU A 1 104 ? -8.436 -16.205 15.824 1.00 70.62 104 GLU A CA 1
ATOM 817 C C . GLU A 1 104 ? -7.914 -17.653 15.830 1.00 70.62 104 GLU A C 1
ATOM 819 O O . GLU A 1 104 ? -8.513 -18.532 16.452 1.00 70.62 104 GLU A O 1
ATOM 824 N N . LEU A 1 105 ? -6.800 -17.924 15.143 1.00 67.31 105 LEU A N 1
ATOM 825 C CA . LEU A 1 105 ? -6.229 -19.265 15.064 1.00 67.31 105 LEU A CA 1
ATOM 826 C C . LEU A 1 105 ? -5.612 -19.725 16.406 1.00 67.31 105 LEU A C 1
ATOM 828 O O . LEU A 1 105 ? -4.974 -18.923 17.098 1.00 67.31 105 LEU A O 1
ATOM 832 N N . PRO A 1 106 ? -5.745 -21.018 16.782 1.00 63.03 106 PRO A N 1
ATOM 833 C CA . PRO A 1 106 ? -5.247 -21.543 18.058 1.00 63.03 106 PRO A CA 1
ATOM 834 C C . PRO A 1 106 ? -3.729 -21.401 18.226 1.00 63.03 106 PRO A C 1
ATOM 836 O O . PRO A 1 106 ? -2.961 -21.702 17.316 1.00 63.03 106 PRO A O 1
ATOM 839 N N . GLU A 1 107 ? -3.254 -21.026 19.421 1.00 56.97 107 GLU A N 1
ATOM 840 C CA . GLU A 1 107 ? -1.824 -20.747 19.645 1.00 56.97 107 GLU A CA 1
ATOM 841 C C . GLU A 1 107 ? -0.884 -21.919 19.334 1.00 56.97 107 GLU A C 1
ATOM 843 O O . GLU A 1 107 ? 0.239 -21.683 18.886 1.00 56.97 107 GLU A O 1
ATOM 848 N N . GLU A 1 108 ? -1.342 -23.150 19.561 1.00 54.53 108 GLU A N 1
ATOM 849 C CA . GLU A 1 108 ? -0.602 -24.392 19.302 1.00 54.53 108 GLU A CA 1
ATOM 850 C C . GLU A 1 108 ? -0.396 -24.644 17.808 1.00 54.53 108 GLU A C 1
ATOM 852 O O . GLU A 1 108 ? 0.627 -25.196 17.412 1.00 54.53 108 GLU A O 1
ATOM 857 N N . GLU A 1 109 ? -1.314 -24.163 16.971 1.00 50.62 109 GLU A N 1
ATOM 858 C CA . GLU A 1 109 ? -1.136 -24.175 15.527 1.00 50.62 109 GLU A CA 1
ATOM 859 C C . GLU A 1 109 ? -0.210 -23.021 15.104 1.00 50.62 109 GLU A C 1
ATOM 861 O O . GLU A 1 109 ? 0.554 -23.187 14.162 1.00 50.62 109 GLU A O 1
ATOM 866 N N . VAL A 1 110 ? -0.210 -21.878 15.817 1.00 47.81 110 VAL A N 1
ATOM 867 C CA . VAL A 1 110 ? 0.383 -20.595 15.370 1.00 47.81 110 VAL A CA 1
ATOM 868 C C . VAL A 1 110 ? 1.840 -20.354 15.804 1.00 47.81 110 VAL A C 1
ATOM 870 O O . VAL A 1 110 ? 2.507 -19.491 15.230 1.00 47.81 110 VAL A O 1
ATOM 873 N N . GLN A 1 111 ? 2.405 -21.093 16.769 1.00 44.62 111 GLN A N 1
ATOM 874 C CA . GLN A 1 111 ? 3.805 -20.874 17.199 1.00 44.62 111 GLN A CA 1
ATOM 875 C C . GLN A 1 111 ? 4.838 -21.013 16.062 1.00 44.62 111 GLN A C 1
ATOM 877 O O . GLN A 1 111 ? 5.892 -20.381 16.121 1.00 44.62 111 GLN A O 1
ATOM 882 N N . GLN A 1 112 ? 4.516 -21.770 15.010 1.00 48.66 112 GLN A N 1
ATOM 883 C CA . GLN A 1 112 ? 5.342 -21.940 13.807 1.00 48.66 112 GLN A CA 1
ATOM 884 C C . GLN A 1 112 ? 4.743 -21.264 12.560 1.00 48.66 112 GLN A C 1
ATOM 886 O O . GLN A 1 112 ? 5.317 -21.356 11.472 1.00 48.66 112 GLN A O 1
ATOM 891 N N . GLN A 1 113 ? 3.603 -20.576 12.691 1.00 52.72 113 GLN A N 1
ATOM 892 C CA . GLN A 1 113 ? 2.844 -20.113 11.534 1.00 52.72 113 GLN A CA 1
ATOM 893 C C . GLN A 1 113 ? 3.404 -18.857 10.890 1.00 52.72 113 GLN A C 1
ATOM 895 O O . GLN A 1 113 ? 3.724 -17.843 11.521 1.00 52.72 113 GLN A O 1
ATOM 900 N N . ARG A 1 114 ? 3.439 -18.938 9.564 1.00 56.94 114 ARG A N 1
ATOM 901 C CA . ARG A 1 114 ? 3.735 -17.844 8.656 1.00 56.94 114 ARG A CA 1
ATOM 902 C C . ARG A 1 114 ? 2.452 -17.510 7.906 1.00 56.94 114 ARG A C 1
ATOM 904 O O . ARG A 1 114 ? 1.883 -18.371 7.239 1.00 56.94 114 ARG A O 1
ATOM 911 N N . LEU A 1 115 ? 2.006 -16.267 8.029 1.00 60.84 115 LEU A N 1
ATOM 912 C CA . LEU A 1 115 ? 0.891 -15.709 7.285 1.00 60.84 115 LEU A CA 1
ATOM 913 C C . LEU A 1 115 ? 1.426 -15.200 5.952 1.00 60.84 115 LEU A C 1
ATOM 915 O O . LEU A 1 115 ? 2.196 -14.246 5.873 1.00 60.84 115 LEU A O 1
ATOM 919 N N . VAL A 1 116 ? 1.029 -15.873 4.894 1.00 60.72 116 VAL A N 1
ATOM 920 C CA . VAL A 1 116 ? 1.548 -15.654 3.558 1.00 60.72 116 VAL A CA 1
ATOM 921 C C . VAL A 1 116 ? 0.546 -14.850 2.771 1.00 60.72 116 VAL A C 1
ATOM 923 O O . VAL A 1 116 ? -0.513 -15.381 2.466 1.00 60.72 116 VAL A O 1
ATOM 926 N N . VAL A 1 117 ? 0.895 -13.643 2.336 1.00 65.31 117 VAL A N 1
ATOM 927 C CA . VAL A 1 117 ? 0.127 -13.000 1.263 1.00 65.31 117 VAL A CA 1
ATOM 928 C C . VAL A 1 117 ? 0.724 -13.462 -0.059 1.00 65.31 117 VAL A C 1
ATOM 930 O O . VAL A 1 117 ? 1.870 -13.139 -0.378 1.00 65.31 117 VAL A O 1
ATOM 933 N N . SER A 1 118 ? -0.030 -14.263 -0.810 1.00 62.31 118 SER A N 1
ATOM 934 C CA . SER A 1 118 ? 0.443 -14.783 -2.093 1.00 62.31 118 SER A CA 1
ATOM 935 C C . SER A 1 118 ? 0.095 -13.823 -3.228 1.00 62.31 118 SER A C 1
ATOM 937 O O . SER A 1 118 ? -1.072 -13.459 -3.408 1.00 62.31 118 SER A O 1
ATOM 939 N N . ALA A 1 119 ? 1.098 -13.474 -4.040 1.00 58.53 119 ALA A N 1
ATOM 940 C CA . ALA A 1 119 ? 0.908 -12.728 -5.285 1.00 58.53 119 ALA A CA 1
ATOM 941 C C . ALA A 1 119 ? -0.018 -13.478 -6.252 1.00 58.53 119 ALA A C 1
ATOM 943 O O . ALA A 1 119 ? -0.789 -12.866 -6.985 1.00 58.53 119 ALA A O 1
ATOM 944 N N . ASP A 1 120 ? 0.030 -14.810 -6.198 1.00 59.03 120 ASP A N 1
ATOM 945 C CA . ASP A 1 120 ? -0.704 -15.711 -7.081 1.00 59.03 120 ASP A CA 1
ATOM 946 C C . ASP A 1 120 ? -2.048 -16.166 -6.488 1.00 59.03 120 ASP A C 1
ATOM 948 O O . ASP A 1 120 ? -2.766 -16.953 -7.117 1.00 59.03 120 ASP A O 1
ATOM 952 N N . ALA A 1 121 ? -2.416 -15.716 -5.276 1.00 60.00 121 ALA A N 1
ATOM 953 C CA . ALA A 1 121 ? -3.700 -16.088 -4.681 1.00 60.00 121 ALA A CA 1
ATOM 954 C C . ALA A 1 121 ? -4.847 -15.628 -5.594 1.00 60.00 121 ALA A C 1
ATOM 956 O O . ALA A 1 121 ? -4.952 -14.467 -5.978 1.00 60.00 121 ALA A O 1
ATOM 957 N N . ARG A 1 122 ? -5.738 -16.532 -5.994 1.00 57.28 122 ARG A N 1
ATOM 958 C CA . ARG A 1 122 ? -6.788 -16.167 -6.954 1.00 57.28 122 ARG A CA 1
ATOM 959 C C . ARG A 1 122 ? -7.846 -15.247 -6.322 1.00 57.28 122 ARG A C 1
ATOM 961 O O . ARG A 1 122 ? -8.280 -15.540 -5.207 1.00 57.28 122 ARG A O 1
ATOM 968 N N . PRO A 1 123 ? -8.316 -14.208 -7.046 1.00 51.50 123 PRO A N 1
ATOM 969 C CA . PRO A 1 123 ? -9.521 -13.462 -6.681 1.00 51.50 123 PRO A CA 1
ATOM 970 C C . PRO A 1 123 ? -10.718 -14.404 -6.492 1.00 51.50 123 PRO A C 1
ATOM 972 O O . PRO A 1 123 ? -10.741 -15.492 -7.075 1.00 51.50 123 PRO A O 1
ATOM 975 N N . ALA A 1 124 ? -11.709 -13.976 -5.706 1.00 46.69 124 ALA A N 1
ATOM 976 C CA . ALA A 1 124 ? -12.832 -14.793 -5.227 1.00 46.69 124 ALA A CA 1
ATOM 977 C C . ALA A 1 124 ? -13.604 -15.578 -6.317 1.00 46.69 124 ALA A C 1
ATOM 979 O O . ALA A 1 124 ? -14.225 -16.594 -6.011 1.00 46.69 124 ALA A O 1
ATOM 980 N N . ASP A 1 125 ? -13.508 -15.173 -7.585 1.00 51.19 125 ASP A N 1
ATOM 981 C CA . ASP A 1 125 ? -14.386 -15.623 -8.670 1.00 51.19 125 ASP A CA 1
ATOM 982 C C . ASP A 1 125 ? -13.781 -16.715 -9.590 1.00 51.19 125 ASP A C 1
ATOM 984 O O . ASP A 1 125 ? -14.286 -16.945 -10.691 1.00 51.19 125 ASP A O 1
ATOM 988 N N . GLN A 1 126 ? -12.678 -17.386 -9.211 1.00 47.50 126 GLN A N 1
ATOM 989 C CA . GLN A 1 126 ? -11.959 -18.323 -10.105 1.00 47.50 126 GLN A CA 1
ATOM 990 C C . GLN A 1 126 ? -11.752 -19.754 -9.553 1.00 47.50 126 GLN A C 1
ATOM 992 O O . GLN A 1 126 ? -11.535 -19.978 -8.368 1.00 47.50 126 GLN A O 1
ATOM 997 N N . HIS A 1 127 ? -11.775 -20.748 -10.460 1.00 45.34 127 HIS A N 1
ATOM 998 C CA . HIS A 1 127 ? -11.985 -22.184 -10.178 1.00 45.34 127 HIS A CA 1
ATOM 999 C C . HIS A 1 127 ? -10.869 -22.904 -9.347 1.00 45.34 127 HIS A C 1
ATOM 1001 O O . HIS A 1 127 ? -9.682 -22.702 -9.625 1.00 45.34 127 HIS A O 1
ATOM 1007 N N . PRO A 1 128 ? -11.233 -23.843 -8.434 1.00 41.22 128 PRO A N 1
ATOM 1008 C CA . PRO A 1 128 ? -10.428 -24.389 -7.307 1.00 41.22 128 PRO A CA 1
ATOM 1009 C C . PRO A 1 128 ? -9.367 -25.497 -7.545 1.00 41.22 128 PRO A C 1
ATOM 1011 O O . PRO A 1 128 ? -8.991 -26.188 -6.603 1.00 41.22 128 PRO A O 1
ATOM 1014 N N . ARG A 1 129 ? -8.845 -25.754 -8.751 1.00 37.75 129 ARG A N 1
ATOM 1015 C CA . ARG A 1 129 ? -7.973 -26.944 -8.956 1.00 37.75 129 ARG A CA 1
ATOM 1016 C C . ARG A 1 129 ? -6.465 -26.662 -8.924 1.00 37.75 129 ARG A C 1
ATOM 1018 O O . ARG A 1 129 ? -5.807 -26.895 -9.933 1.00 37.75 129 ARG A O 1
ATOM 1025 N N . ARG A 1 130 ? -5.921 -26.262 -7.764 1.00 33.66 130 ARG A N 1
ATOM 1026 C CA . ARG A 1 130 ? -4.568 -26.634 -7.275 1.00 33.66 130 ARG A CA 1
ATOM 1027 C C . ARG A 1 130 ? -4.315 -26.067 -5.859 1.00 33.66 130 ARG A C 1
ATOM 1029 O O . ARG A 1 130 ? -4.383 -24.861 -5.681 1.00 33.66 130 ARG A O 1
ATOM 1036 N N . TYR A 1 131 ? -3.953 -26.972 -4.945 1.00 34.00 131 TYR A N 1
ATOM 1037 C CA . TYR A 1 131 ? -3.473 -26.795 -3.563 1.00 34.00 131 TYR A CA 1
ATOM 1038 C C . TYR A 1 131 ? -4.478 -26.310 -2.505 1.00 34.00 131 TYR A C 1
ATOM 1040 O O . TYR A 1 131 ? -5.233 -25.365 -2.705 1.00 34.00 131 TYR A O 1
ATOM 1048 N N . ASN A 1 132 ? -4.495 -27.050 -1.390 1.00 35.44 132 ASN A N 1
ATOM 1049 C CA . ASN A 1 132 ? -5.422 -26.909 -0.272 1.00 35.44 132 ASN A CA 1
ATOM 1050 C C . ASN A 1 132 ? -5.323 -25.502 0.335 1.00 35.44 132 ASN A C 1
ATOM 1052 O O . ASN A 1 132 ? -4.257 -25.078 0.771 1.00 35.44 132 ASN A O 1
ATOM 1056 N N . ARG A 1 133 ? -6.454 -24.798 0.347 1.00 43.91 133 ARG A N 1
ATOM 1057 C CA . ARG A 1 133 ? -6.673 -23.513 1.014 1.00 43.91 133 ARG A CA 1
ATOM 1058 C C . ARG A 1 133 ? -7.260 -23.809 2.396 1.00 43.91 133 ARG A C 1
ATOM 1060 O O . ARG A 1 133 ? -8.118 -24.682 2.488 1.00 43.91 133 ARG A O 1
ATOM 1067 N N . ALA A 1 134 ? -6.854 -23.085 3.438 1.00 42.00 134 ALA A N 1
ATOM 1068 C CA . ALA A 1 134 ? -7.669 -23.009 4.648 1.00 42.00 134 ALA A CA 1
ATOM 1069 C C . ALA A 1 134 ? -8.965 -22.277 4.268 1.00 42.00 134 ALA A C 1
ATOM 1071 O O . ALA A 1 134 ? -8.918 -21.162 3.740 1.00 42.00 134 ALA A O 1
ATOM 1072 N N . GLU A 1 135 ? -10.105 -22.951 4.408 1.00 42.19 135 GLU A N 1
ATOM 1073 C CA . GLU A 1 135 ? -11.425 -22.401 4.096 1.00 42.19 135 GLU A CA 1
ATOM 1074 C C . GLU A 1 135 ? -11.666 -21.161 4.972 1.00 42.19 135 GLU A C 1
ATOM 1076 O O . GLU A 1 135 ? -12.025 -21.281 6.133 1.00 42.19 135 GLU A O 1
ATOM 1081 N N . GLY A 1 136 ? -11.399 -19.964 4.439 1.00 45.34 136 GLY A N 1
ATOM 1082 C CA . GLY A 1 136 ? -11.581 -18.711 5.180 1.00 45.34 136 GLY A CA 1
ATOM 1083 C C . GLY A 1 136 ? -10.768 -17.532 4.648 1.00 45.34 136 GLY A C 1
ATOM 1084 O O . GLY A 1 136 ? -11.309 -16.442 4.483 1.00 45.34 136 GLY A O 1
ATOM 1085 N N . PHE A 1 137 ? -9.502 -17.745 4.285 1.00 49.78 137 PHE A N 1
ATOM 1086 C CA . PHE A 1 137 ? -8.603 -16.644 3.913 1.00 49.78 137 PHE A CA 1
ATOM 1087 C C . PHE A 1 137 ? -8.723 -16.252 2.436 1.00 49.78 137 PHE A C 1
ATOM 1089 O O . PHE A 1 137 ? -8.617 -17.110 1.549 1.00 49.78 137 PHE A O 1
ATOM 1096 N N . ARG A 1 138 ? -8.924 -14.962 2.135 1.00 56.34 138 ARG A N 1
ATOM 1097 C CA . ARG A 1 138 ? -9.142 -14.461 0.762 1.00 56.34 138 ARG A CA 1
ATOM 1098 C C . ARG A 1 138 ? -7.845 -14.259 -0.020 1.00 56.34 138 ARG A C 1
ATOM 1100 O O . ARG A 1 138 ? -7.808 -14.580 -1.208 1.00 56.34 138 ARG A O 1
ATOM 1107 N N . GLU A 1 139 ? -6.787 -13.798 0.628 1.00 60.03 139 GLU A N 1
ATOM 1108 C CA . GLU A 1 139 ? -5.496 -13.500 -0.010 1.00 60.03 139 GLU A CA 1
ATOM 1109 C C . GLU A 1 139 ? -4.313 -14.119 0.745 1.00 60.03 139 GLU A C 1
ATOM 1111 O O . GLU A 1 139 ? -3.185 -14.151 0.239 1.00 60.03 139 GLU A O 1
ATOM 1116 N N . VAL A 1 140 ? -4.602 -14.662 1.927 1.00 57.69 140 VAL A N 1
ATOM 1117 C CA . VAL A 1 140 ? -3.639 -15.190 2.877 1.00 57.69 140 VAL A CA 1
ATOM 1118 C C . VAL A 1 140 ? -3.645 -16.721 2.941 1.00 57.69 140 VAL A C 1
ATOM 1120 O O . VAL A 1 140 ? -4.677 -17.363 2.789 1.00 57.69 140 VAL A O 1
ATOM 1123 N N . ALA A 1 141 ? -2.488 -17.336 3.165 1.00 57.53 141 ALA A N 1
ATOM 1124 C CA . ALA A 1 141 ? -2.384 -18.744 3.539 1.00 57.53 141 ALA A CA 1
ATOM 1125 C C . ALA A 1 141 ? -1.564 -18.885 4.819 1.00 57.53 141 ALA A C 1
ATOM 1127 O O . ALA A 1 141 ? -0.613 -18.139 5.045 1.00 57.53 141 ALA A O 1
ATOM 1128 N N . VAL A 1 142 ? -1.926 -19.858 5.644 1.00 55.97 142 VAL A N 1
ATOM 1129 C CA . VAL A 1 142 ? -1.226 -20.167 6.886 1.00 55.97 142 VAL A CA 1
ATOM 1130 C C . VAL A 1 142 ? -0.365 -21.396 6.637 1.00 55.97 142 VAL A C 1
ATOM 1132 O O . VAL A 1 142 ? -0.889 -22.471 6.349 1.00 55.97 142 VAL A O 1
ATOM 1135 N N . LEU A 1 143 ? 0.956 -21.226 6.685 1.00 52.91 143 LEU A N 1
ATOM 1136 C CA . LEU A 1 143 ? 1.906 -22.330 6.548 1.00 52.91 143 LEU A CA 1
ATOM 1137 C C . LEU A 1 143 ? 2.401 -22.785 7.917 1.00 52.91 143 LEU A C 1
ATOM 1139 O O . LEU A 1 143 ? 2.837 -21.955 8.715 1.00 52.91 143 LEU A O 1
ATOM 1143 N N . MET A 1 144 ? 2.389 -24.101 8.129 1.00 49.84 144 MET A N 1
ATOM 1144 C CA . MET A 1 144 ? 3.041 -24.783 9.246 1.00 49.84 144 MET A CA 1
ATOM 1145 C C . MET A 1 144 ? 4.319 -25.457 8.721 1.00 49.84 144 MET A C 1
ATOM 1147 O O . MET A 1 144 ? 4.272 -26.137 7.699 1.00 49.84 144 MET A O 1
ATOM 1151 N N . ASP A 1 145 ? 5.452 -25.226 9.387 1.00 49.62 145 ASP A N 1
ATOM 1152 C CA . ASP A 1 145 ? 6.754 -25.901 9.201 1.00 49.62 145 ASP A CA 1
ATOM 1153 C C . ASP A 1 145 ? 7.486 -25.824 7.842 1.00 49.62 145 ASP A C 1
ATOM 1155 O O . ASP A 1 145 ? 8.667 -26.170 7.778 1.00 49.62 145 ASP A O 1
ATOM 1159 N N . GLU A 1 146 ? 6.879 -25.314 6.768 1.00 51.69 146 GLU A N 1
ATOM 1160 C CA . GLU A 1 146 ? 7.553 -25.173 5.467 1.00 51.69 146 GLU A CA 1
ATOM 1161 C C . GLU A 1 146 ? 8.203 -23.791 5.267 1.00 51.69 146 GLU A C 1
ATOM 1163 O O . GLU A 1 146 ? 7.611 -22.735 5.526 1.00 51.69 146 GLU A O 1
ATOM 1168 N N . GLU A 1 147 ? 9.440 -23.771 4.749 1.00 54.22 147 GLU A N 1
ATOM 1169 C CA . GLU A 1 147 ? 10.016 -22.528 4.241 1.00 54.22 147 GLU A CA 1
ATOM 1170 C C . GLU A 1 147 ? 9.312 -22.117 2.945 1.00 54.22 147 GLU A C 1
ATOM 1172 O O . GLU A 1 147 ? 9.263 -22.895 1.992 1.00 54.22 147 GLU A O 1
ATOM 1177 N N . PRO A 1 148 ? 8.777 -20.891 2.870 1.00 53.19 148 PRO A N 1
ATOM 1178 C CA . PRO A 1 148 ? 8.050 -20.448 1.705 1.00 53.19 148 PRO A CA 1
ATOM 1179 C C . PRO A 1 148 ? 9.019 -20.231 0.545 1.00 53.19 148 PRO A C 1
ATOM 1181 O O . PRO A 1 148 ? 9.757 -19.250 0.504 1.00 53.19 148 PRO A O 1
ATOM 1184 N N . VAL A 1 149 ? 9.015 -21.156 -0.414 1.00 43.81 149 VAL A N 1
ATOM 1185 C CA . VAL A 1 149 ? 10.009 -21.174 -1.500 1.00 43.81 149 VAL A CA 1
ATOM 1186 C C . VAL A 1 149 ? 9.757 -20.078 -2.552 1.00 43.81 149 VAL A C 1
ATOM 1188 O O . VAL A 1 149 ? 10.665 -19.734 -3.301 1.00 43.81 149 VAL A O 1
ATOM 1191 N N . HIS A 1 150 ? 8.573 -19.454 -2.595 1.00 48.91 150 HIS A N 1
ATOM 1192 C CA . HIS A 1 150 ? 8.207 -18.502 -3.660 1.00 48.91 150 HIS A CA 1
ATOM 1193 C C . HIS A 1 150 ? 7.217 -17.400 -3.241 1.00 48.91 150 HIS A C 1
ATOM 1195 O O . HIS A 1 150 ? 6.396 -16.975 -4.046 1.00 48.91 150 HIS A O 1
ATOM 1201 N N . GLN A 1 151 ? 7.249 -16.938 -1.990 1.00 52.56 151 GLN A N 1
ATOM 1202 C CA . GLN A 1 151 ? 6.232 -16.002 -1.492 1.00 52.56 151 GLN A CA 1
ATOM 1203 C C . GLN A 1 151 ? 6.807 -14.623 -1.184 1.00 52.56 151 GLN A C 1
ATOM 1205 O O . GLN A 1 151 ? 7.877 -14.496 -0.593 1.00 52.56 151 GLN A O 1
ATOM 1210 N N . ASP A 1 152 ? 6.070 -13.589 -1.586 1.00 60.22 152 ASP A N 1
ATOM 1211 C CA . ASP A 1 152 ? 6.531 -12.200 -1.545 1.00 60.22 152 ASP A CA 1
ATOM 1212 C C . ASP A 1 152 ? 6.301 -11.510 -0.183 1.00 60.22 152 ASP A C 1
ATOM 1214 O O . ASP A 1 152 ? 6.988 -10.531 0.113 1.00 60.22 152 ASP A O 1
ATOM 1218 N N . ILE A 1 153 ? 5.358 -11.984 0.650 1.00 67.25 153 ILE A N 1
ATOM 1219 C CA . ILE A 1 153 ? 5.087 -11.439 1.997 1.00 67.25 153 ILE A CA 1
ATOM 1220 C C . ILE A 1 153 ? 4.792 -12.577 2.979 1.00 67.25 153 ILE A C 1
ATOM 1222 O O . ILE A 1 153 ? 3.852 -13.338 2.766 1.00 67.25 153 ILE A O 1
ATOM 1226 N N . VAL A 1 154 ? 5.558 -12.668 4.070 1.00 67.38 154 VAL A N 1
ATOM 1227 C CA . VAL A 1 154 ? 5.503 -13.781 5.034 1.00 67.38 154 VAL A CA 1
ATOM 1228 C C . VAL A 1 154 ? 5.408 -13.242 6.468 1.00 67.38 154 VAL A C 1
ATOM 1230 O O . VAL A 1 154 ? 6.387 -13.176 7.203 1.00 67.38 154 VAL A O 1
ATOM 1233 N N . LEU A 1 155 ? 4.236 -12.835 6.928 1.00 68.62 155 LEU A N 1
ATOM 1234 C CA . LEU A 1 155 ? 4.083 -12.266 8.267 1.00 68.62 155 LEU A CA 1
ATOM 1235 C C . LEU A 1 155 ? 4.244 -13.346 9.341 1.00 68.62 155 LEU A C 1
ATOM 1237 O O . LEU A 1 155 ? 3.730 -14.453 9.219 1.00 68.62 155 LEU A O 1
ATOM 1241 N N . ARG A 1 156 ? 4.974 -13.024 10.408 1.00 69.31 156 ARG A N 1
ATOM 1242 C CA . ARG A 1 156 ? 5.174 -13.920 11.556 1.00 69.31 156 ARG A CA 1
ATOM 1243 C C . ARG A 1 156 ? 4.373 -13.405 12.739 1.00 69.31 156 ARG A C 1
ATOM 1245 O O . ARG A 1 156 ? 4.287 -12.189 12.929 1.00 69.31 156 ARG A O 1
ATOM 1252 N N . ARG A 1 157 ? 3.814 -14.307 13.554 1.00 68.94 157 ARG A N 1
ATOM 1253 C CA . ARG A 1 157 ? 3.049 -13.902 14.745 1.00 68.94 157 ARG A CA 1
ATOM 1254 C C . ARG A 1 157 ? 3.914 -13.091 15.707 1.00 68.94 157 ARG A C 1
ATOM 1256 O O . ARG A 1 157 ? 3.541 -11.989 16.100 1.00 68.94 157 ARG A O 1
ATOM 1263 N N . ARG A 1 158 ? 5.088 -13.626 16.036 1.00 70.25 158 ARG A N 1
ATOM 1264 C CA . ARG A 1 158 ? 6.103 -12.989 16.879 1.00 70.25 158 ARG A CA 1
ATOM 1265 C C . ARG A 1 158 ? 7.376 -12.785 16.069 1.00 70.25 158 ARG A C 1
ATOM 1267 O O . ARG A 1 158 ? 7.578 -13.409 15.032 1.00 70.25 158 ARG A O 1
ATOM 1274 N N . ALA A 1 159 ? 8.220 -11.874 16.531 1.00 64.12 159 ALA A N 1
ATOM 1275 C CA . ALA A 1 159 ? 9.561 -11.775 15.990 1.00 64.12 159 ALA A CA 1
ATOM 1276 C C . ALA A 1 159 ? 10.451 -12.832 16.642 1.00 64.12 159 ALA A C 1
ATOM 1278 O O . ALA A 1 159 ? 10.616 -12.825 17.861 1.00 64.12 159 ALA A O 1
ATOM 1279 N N . ASP A 1 160 ? 11.023 -13.713 15.832 1.00 61.81 160 ASP A N 1
ATOM 1280 C CA . ASP A 1 160 ? 11.948 -14.737 16.313 1.00 61.81 160 ASP A CA 1
ATOM 1281 C C . ASP A 1 160 ? 13.260 -14.091 16.776 1.00 61.81 160 ASP A C 1
ATOM 1283 O O . ASP A 1 160 ? 13.682 -13.067 16.232 1.00 61.81 160 ASP A O 1
ATOM 1287 N N . ALA A 1 161 ? 13.946 -14.713 17.739 1.00 56.75 161 ALA A N 1
ATOM 1288 C CA . ALA A 1 161 ? 15.250 -14.241 18.213 1.00 56.75 161 ALA A CA 1
ATOM 1289 C C . ALA A 1 161 ? 16.332 -14.239 17.108 1.00 56.75 161 ALA A C 1
ATOM 1291 O O . ALA A 1 161 ? 17.287 -13.469 17.189 1.00 56.75 161 ALA A O 1
ATOM 1292 N N . GLU A 1 162 ? 16.163 -15.062 16.065 1.00 54.09 162 GLU A N 1
ATOM 1293 C CA . GLU A 1 162 ? 17.128 -15.249 14.969 1.00 54.09 162 GLU A CA 1
ATOM 1294 C C . GLU A 1 162 ? 16.635 -14.715 13.603 1.00 54.09 162 GLU A C 1
ATOM 1296 O O . GLU A 1 162 ? 17.392 -14.690 12.633 1.00 54.09 162 GLU A O 1
ATOM 1301 N N . GLY A 1 163 ? 15.376 -14.264 13.497 1.00 56.12 163 GLY A N 1
ATOM 1302 C CA . GLY A 1 163 ? 14.756 -13.826 12.239 1.00 56.12 163 GLY A CA 1
ATOM 1303 C C . GLY A 1 163 ? 14.734 -12.301 12.039 1.00 56.12 163 GLY A C 1
ATOM 1304 O O . GLY A 1 163 ? 14.763 -11.540 13.009 1.00 56.12 163 GLY A O 1
ATOM 1305 N N . PRO A 1 164 ? 14.637 -11.800 10.790 1.00 56.41 164 PRO A N 1
ATOM 1306 C CA . PRO A 1 164 ? 14.477 -10.370 10.554 1.00 56.41 164 PRO A CA 1
ATOM 1307 C C . PRO A 1 164 ? 13.121 -9.886 11.090 1.00 56.41 164 PRO A C 1
ATOM 1309 O O . PRO A 1 164 ? 12.068 -10.340 10.652 1.00 56.41 164 PRO A O 1
ATOM 1312 N N . PHE A 1 165 ? 13.156 -8.915 12.009 1.00 63.53 165 PHE A N 1
ATOM 1313 C CA . PHE A 1 165 ? 11.964 -8.313 12.631 1.00 63.53 165 PHE A CA 1
ATOM 1314 C C . PHE A 1 165 ? 11.007 -7.662 11.620 1.00 63.53 165 PHE A C 1
ATOM 1316 O O . PHE A 1 165 ? 9.808 -7.568 11.859 1.00 63.53 165 PHE A O 1
ATOM 1323 N N . LEU A 1 166 ? 11.545 -7.177 10.500 1.00 65.25 166 LEU A N 1
ATOM 1324 C CA . LEU A 1 166 ? 10.786 -6.535 9.434 1.00 65.25 166 LEU A CA 1
ATOM 1325 C C . LEU A 1 166 ? 11.019 -7.279 8.130 1.00 65.25 166 LEU A C 1
ATOM 1327 O O . LEU A 1 166 ? 12.168 -7.519 7.752 1.00 65.25 166 LEU A O 1
ATOM 1331 N N . GLN A 1 167 ? 9.942 -7.542 7.402 1.00 70.56 167 GLN A N 1
ATOM 1332 C CA . GLN A 1 167 ? 10.013 -8.094 6.057 1.00 70.56 167 GLN A CA 1
ATOM 1333 C C . GLN A 1 167 ? 9.721 -7.041 5.011 1.00 70.56 167 GLN A C 1
ATOM 1335 O O . GLN A 1 167 ? 8.9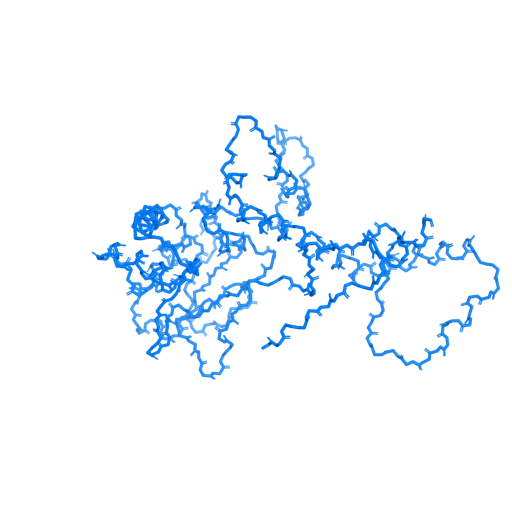02 -6.156 5.233 1.00 70.56 167 GLN A O 1
ATOM 1340 N N . THR A 1 168 ? 10.408 -7.136 3.875 1.00 70.94 168 THR A N 1
ATOM 1341 C CA . THR A 1 168 ? 10.209 -6.213 2.759 1.00 70.94 168 THR A CA 1
ATOM 1342 C C . THR A 1 168 ? 9.186 -6.786 1.796 1.00 70.94 168 THR A C 1
ATOM 1344 O O . THR A 1 168 ? 9.401 -7.866 1.260 1.00 70.94 168 THR A O 1
ATOM 1347 N N . VAL A 1 169 ? 8.121 -6.034 1.535 1.00 74.06 169 VAL A N 1
ATOM 1348 C CA . VAL A 1 169 ? 7.161 -6.352 0.480 1.00 74.06 169 VAL A CA 1
ATOM 1349 C C . VAL A 1 169 ? 7.767 -5.973 -0.862 1.00 74.06 169 VAL A C 1
ATOM 1351 O O . VAL A 1 169 ? 8.241 -4.846 -1.049 1.00 74.06 169 VAL A O 1
ATOM 1354 N N . ASN A 1 170 ? 7.746 -6.911 -1.803 1.00 75.69 170 ASN A N 1
ATOM 1355 C CA . ASN A 1 170 ? 8.211 -6.670 -3.159 1.00 75.69 170 ASN A CA 1
ATOM 1356 C C . ASN A 1 170 ? 7.353 -5.594 -3.847 1.00 75.69 170 ASN A C 1
ATOM 1358 O O . ASN A 1 170 ? 6.128 -5.673 -3.857 1.00 75.69 170 ASN A O 1
ATOM 1362 N N . GLU A 1 171 ? 7.989 -4.603 -4.472 1.00 75.31 171 GLU A N 1
ATOM 1363 C CA . GLU A 1 171 ? 7.289 -3.521 -5.176 1.00 75.31 171 GLU A CA 1
ATOM 1364 C C . GLU A 1 171 ? 6.484 -3.990 -6.391 1.00 75.31 171 GLU A C 1
ATOM 1366 O O . GLU A 1 171 ? 5.693 -3.219 -6.921 1.00 75.31 171 GLU A O 1
ATOM 1371 N N . THR A 1 172 ? 6.697 -5.213 -6.877 1.00 79.69 172 THR A N 1
ATOM 1372 C CA . THR A 1 172 ? 5.902 -5.802 -7.964 1.00 79.69 172 THR A CA 1
ATOM 1373 C C . THR A 1 172 ? 4.733 -6.641 -7.461 1.00 79.69 172 THR A C 1
ATOM 1375 O O . THR A 1 172 ? 3.974 -7.153 -8.280 1.00 79.69 172 THR A O 1
ATOM 1378 N N . HIS A 1 173 ? 4.596 -6.796 -6.143 1.00 81.12 173 HIS A N 1
ATOM 1379 C CA . HIS A 1 173 ? 3.496 -7.526 -5.538 1.00 81.12 173 HIS A CA 1
ATOM 1380 C C . HIS A 1 173 ? 2.189 -6.748 -5.706 1.00 81.12 173 HIS A C 1
ATOM 1382 O O . HIS A 1 173 ? 2.130 -5.553 -5.413 1.00 81.12 173 HIS A O 1
ATOM 1388 N N . ARG A 1 174 ? 1.113 -7.424 -6.114 1.00 84.19 174 ARG A N 1
ATOM 1389 C CA . ARG A 1 174 ? -0.199 -6.790 -6.324 1.00 84.19 174 ARG A CA 1
ATOM 1390 C C . ARG A 1 174 ? -0.746 -6.096 -5.066 1.00 84.19 174 ARG A C 1
ATOM 1392 O O . ARG A 1 174 ? -1.283 -4.999 -5.160 1.00 84.19 174 ARG A O 1
ATOM 1399 N N . ALA A 1 175 ? -0.509 -6.661 -3.878 1.00 83.88 175 ALA A N 1
ATOM 1400 C CA . ALA A 1 175 ? -0.965 -6.089 -2.606 1.00 83.88 175 ALA A CA 1
ATOM 1401 C C . ALA A 1 175 ? -0.131 -4.886 -2.134 1.00 83.88 175 ALA A C 1
ATOM 1403 O O . ALA A 1 175 ? -0.480 -4.253 -1.142 1.00 83.88 175 ALA A O 1
ATOM 1404 N N . PHE A 1 176 ? 0.991 -4.575 -2.799 1.00 85.19 176 PHE A N 1
ATOM 1405 C CA . PHE A 1 176 ? 1.948 -3.560 -2.344 1.00 85.19 176 PHE A CA 1
ATOM 1406 C C . PHE A 1 176 ? 1.278 -2.209 -2.070 1.00 85.19 176 PHE A C 1
ATOM 1408 O O . PHE A 1 176 ? 1.509 -1.600 -1.028 1.00 85.19 176 PHE A O 1
ATOM 1415 N N . GLU A 1 177 ? 0.413 -1.755 -2.983 1.00 88.25 177 GLU A N 1
ATOM 1416 C CA . GLU A 1 177 ? -0.299 -0.485 -2.820 1.00 88.25 177 GLU A CA 1
ATOM 1417 C C . GLU A 1 177 ? -1.400 -0.583 -1.765 1.00 88.25 177 GLU A C 1
ATOM 1419 O O . GLU A 1 177 ? -1.526 0.329 -0.956 1.00 88.25 177 GLU A O 1
ATOM 1424 N N . ALA A 1 178 ? -2.174 -1.670 -1.751 1.00 89.00 178 ALA A N 1
ATOM 1425 C CA . ALA A 1 178 ? -3.285 -1.857 -0.819 1.00 89.00 178 ALA A CA 1
ATOM 1426 C C . ALA A 1 178 ? -2.819 -1.927 0.644 1.00 89.00 178 ALA A C 1
ATOM 1428 O O . ALA A 1 178 ? -3.457 -1.346 1.519 1.00 89.00 178 ALA A O 1
ATOM 1429 N N . LEU A 1 179 ? -1.678 -2.575 0.897 1.00 85.75 179 LEU A N 1
ATOM 1430 C CA . LEU A 1 179 ? -1.086 -2.695 2.231 1.00 85.75 179 LEU A CA 1
ATOM 1431 C C . LEU A 1 179 ? -0.439 -1.392 2.725 1.00 85.75 179 LEU A C 1
ATOM 1433 O O . LEU A 1 179 ? -0.350 -1.186 3.933 1.00 85.75 179 LEU A O 1
ATOM 1437 N N . HIS A 1 180 ? 0.003 -0.506 1.824 1.00 86.94 180 HIS A N 1
ATOM 1438 C CA . HIS A 1 180 ? 0.581 0.794 2.204 1.00 86.94 180 HIS A CA 1
ATOM 1439 C C . HIS A 1 180 ? -0.465 1.912 2.258 1.00 86.94 180 HIS A C 1
ATOM 1441 O O . HIS A 1 180 ? -0.505 2.693 3.205 1.00 86.94 180 HIS A O 1
ATOM 1447 N N . PHE A 1 181 ? -1.353 1.982 1.267 1.00 91.06 181 PHE A N 1
ATOM 1448 C CA . PHE A 1 181 ? -2.364 3.028 1.110 1.00 91.06 181 PHE A CA 1
ATOM 1449 C C . PHE A 1 181 ? -3.771 2.534 1.471 1.00 91.06 181 PHE A C 1
ATOM 1451 O O . PHE A 1 181 ? -4.726 2.765 0.730 1.00 91.06 181 PHE A O 1
ATOM 1458 N N . VAL A 1 182 ? -3.911 1.901 2.640 1.00 90.62 182 VAL A N 1
ATOM 1459 C CA . VAL A 1 182 ? -5.165 1.282 3.119 1.00 90.62 182 VAL A CA 1
ATOM 1460 C C . VAL A 1 182 ? -6.365 2.240 3.043 1.00 90.62 182 VAL A C 1
ATOM 1462 O O . VAL A 1 182 ? -7.456 1.839 2.652 1.00 90.62 182 VAL A O 1
ATOM 1465 N N . LEU A 1 183 ? -6.167 3.527 3.355 1.00 90.75 183 LEU A N 1
ATOM 1466 C CA . LEU A 1 183 ? -7.232 4.539 3.304 1.00 90.75 183 LEU A CA 1
ATOM 1467 C C . LEU A 1 183 ? -7.564 5.035 1.886 1.00 90.75 183 LEU A C 1
ATOM 1469 O O . LEU A 1 183 ? -8.676 5.505 1.668 1.00 90.75 183 LEU A O 1
ATOM 1473 N N . LEU A 1 184 ? -6.630 4.954 0.929 1.00 92.19 184 LEU A N 1
ATOM 1474 C CA . LEU A 1 184 ? -6.921 5.259 -0.483 1.00 92.19 184 LEU A CA 1
ATOM 1475 C C . LEU A 1 184 ? -7.546 4.064 -1.205 1.00 92.19 184 LEU A C 1
ATOM 1477 O O . LEU A 1 184 ? -8.215 4.238 -2.219 1.00 92.19 184 LEU A O 1
ATOM 1481 N N . LEU A 1 185 ? -7.278 2.854 -0.711 1.00 91.50 185 LEU A N 1
ATOM 1482 C CA . LEU A 1 185 ? -7.677 1.584 -1.307 1.00 91.50 185 LEU A CA 1
ATOM 1483 C C . LEU A 1 185 ? -8.464 0.750 -0.281 1.00 91.50 185 LEU A C 1
ATOM 1485 O O . LEU A 1 185 ? -8.034 -0.350 0.073 1.00 91.50 185 LEU A O 1
ATOM 1489 N N . PRO A 1 186 ? -9.622 1.244 0.204 1.00 91.19 186 PRO A N 1
ATOM 1490 C CA . PRO A 1 186 ? -10.351 0.604 1.299 1.00 91.19 186 PRO A CA 1
ATOM 1491 C C . PRO A 1 186 ? -10.797 -0.819 0.957 1.00 91.19 186 PRO A C 1
ATOM 1493 O O . PRO A 1 186 ? -10.837 -1.664 1.840 1.00 91.19 186 PRO A O 1
ATOM 1496 N N . PHE A 1 187 ? -11.048 -1.114 -0.318 1.00 89.88 187 PHE A N 1
ATOM 1497 C CA . PHE A 1 187 ? -11.445 -2.442 -0.794 1.00 89.88 187 PHE A CA 1
ATOM 1498 C C . PHE A 1 187 ? -10.276 -3.414 -1.007 1.00 89.88 187 PHE A C 1
ATOM 1500 O O . PHE A 1 187 ? -10.490 -4.506 -1.520 1.00 89.88 187 PHE A O 1
ATOM 1507 N N . GLY A 1 188 ? -9.036 -3.021 -0.691 1.00 87.19 188 GLY A N 1
ATOM 1508 C CA . GLY A 1 188 ? -7.860 -3.864 -0.916 1.00 87.19 188 GLY A CA 1
ATOM 1509 C C . GLY A 1 188 ? -7.615 -4.197 -2.391 1.00 87.19 188 GLY A C 1
ATOM 1510 O O . GLY A 1 188 ? -7.120 -5.268 -2.702 1.00 87.19 188 GLY A O 1
ATOM 1511 N N . THR A 1 189 ? -7.988 -3.308 -3.318 1.00 85.50 189 THR A N 1
ATOM 1512 C CA . THR A 1 189 ? -7.873 -3.586 -4.757 1.00 85.50 189 THR A CA 1
ATOM 1513 C C . THR A 1 189 ? -6.432 -3.872 -5.165 1.00 85.50 189 THR A C 1
ATOM 1515 O O . THR A 1 189 ? -5.541 -3.075 -4.854 1.00 85.50 189 THR A O 1
ATOM 1518 N N . ASP A 1 190 ? -6.243 -4.938 -5.942 1.00 85.06 190 ASP A N 1
ATOM 1519 C CA . ASP A 1 190 ? -4.956 -5.295 -6.532 1.00 85.06 190 ASP A CA 1
ATOM 1520 C C . ASP A 1 190 ? -4.330 -4.118 -7.293 1.00 85.06 190 ASP A C 1
ATOM 1522 O O . ASP A 1 190 ? -4.950 -3.478 -8.149 1.00 85.06 190 ASP A O 1
ATOM 1526 N N . GLY A 1 191 ? -3.070 -3.848 -6.964 1.00 87.62 191 GLY A N 1
ATOM 1527 C CA . GLY A 1 191 ? -2.222 -2.894 -7.655 1.00 87.62 191 GLY A CA 1
ATOM 1528 C C . GLY A 1 191 ? -1.620 -3.460 -8.941 1.00 87.62 191 GLY A C 1
ATOM 1529 O O . GLY A 1 191 ? -1.982 -4.528 -9.439 1.00 87.62 191 GLY A O 1
ATOM 1530 N N . TRP A 1 192 ? -0.644 -2.739 -9.493 1.00 89.88 192 TRP A N 1
ATOM 1531 C CA . TRP A 1 192 ? 0.077 -3.225 -10.667 1.00 89.88 192 TRP A CA 1
ATOM 1532 C C . TRP A 1 192 ? 0.893 -4.488 -10.363 1.00 89.88 192 TRP A C 1
ATOM 1534 O O . TRP A 1 192 ? 1.649 -4.520 -9.392 1.00 89.88 192 TRP A O 1
ATOM 1544 N N . GLN A 1 193 ? 0.821 -5.463 -11.272 1.00 85.81 193 GLN A N 1
ATOM 1545 C CA . GLN A 1 193 ? 1.673 -6.652 -11.304 1.00 85.81 193 GLN A CA 1
ATOM 1546 C C . GLN A 1 193 ? 2.196 -6.914 -12.729 1.00 85.81 193 GLN A C 1
ATOM 1548 O O . GLN A 1 193 ? 1.536 -6.510 -13.694 1.00 85.81 193 GLN A O 1
ATOM 1553 N N . PRO A 1 194 ? 3.341 -7.607 -12.904 1.00 82.62 194 PRO A N 1
ATOM 1554 C CA . PRO A 1 194 ? 3.936 -7.867 -14.223 1.00 82.62 194 PRO A CA 1
ATOM 1555 C C . PRO A 1 194 ? 2.990 -8.553 -15.216 1.00 82.62 194 PRO A C 1
ATOM 1557 O O . PRO A 1 194 ? 3.062 -8.316 -16.426 1.00 82.62 194 PRO A O 1
ATOM 1560 N N . ASP A 1 195 ? 2.067 -9.368 -14.703 1.00 82.94 195 ASP A N 1
ATOM 1561 C CA . ASP A 1 195 ? 1.100 -10.101 -15.512 1.00 82.94 195 ASP A CA 1
ATOM 1562 C C . ASP A 1 195 ? -0.186 -9.341 -15.835 1.00 82.94 195 ASP A C 1
ATOM 1564 O O . ASP A 1 195 ? -1.032 -9.844 -16.572 1.00 82.94 195 ASP A O 1
ATOM 1568 N N . LEU A 1 196 ? -0.303 -8.083 -15.399 1.00 85.00 196 LEU A N 1
ATOM 1569 C CA . LEU A 1 196 ? -1.432 -7.234 -15.753 1.00 85.00 196 LEU A CA 1
ATOM 1570 C C . LEU A 1 196 ? -1.479 -7.009 -17.273 1.00 85.00 196 LEU A C 1
ATOM 1572 O O . LEU A 1 196 ? -0.492 -6.609 -17.906 1.00 85.00 196 LEU A O 1
ATOM 1576 N N . ARG A 1 197 ? -2.642 -7.270 -17.872 1.00 85.56 197 ARG A N 1
ATOM 1577 C CA . ARG A 1 197 ? -2.892 -7.131 -19.311 1.00 85.56 197 ARG A CA 1
ATOM 1578 C C . ARG A 1 197 ? -3.968 -6.086 -19.583 1.00 85.56 197 ARG A C 1
ATOM 1580 O O . ARG A 1 197 ? -4.844 -5.849 -18.757 1.00 85.56 197 ARG A O 1
ATOM 1587 N N . GLN A 1 198 ? -3.891 -5.458 -20.751 1.00 83.50 198 GLN A N 1
ATOM 1588 C CA . GLN A 1 198 ? -4.911 -4.524 -21.219 1.00 83.50 198 GLN A CA 1
ATOM 1589 C C . GLN A 1 198 ? -6.213 -5.265 -21.536 1.00 83.50 198 GLN A C 1
ATOM 1591 O O . GLN A 1 198 ? -6.191 -6.366 -22.089 1.00 83.50 198 GLN A O 1
ATOM 1596 N N . ALA A 1 199 ? -7.348 -4.634 -21.229 1.00 75.94 199 ALA A N 1
ATOM 1597 C CA . ALA A 1 199 ? -8.646 -5.119 -21.676 1.00 75.94 199 ALA A CA 1
ATOM 1598 C C . ALA A 1 199 ? -8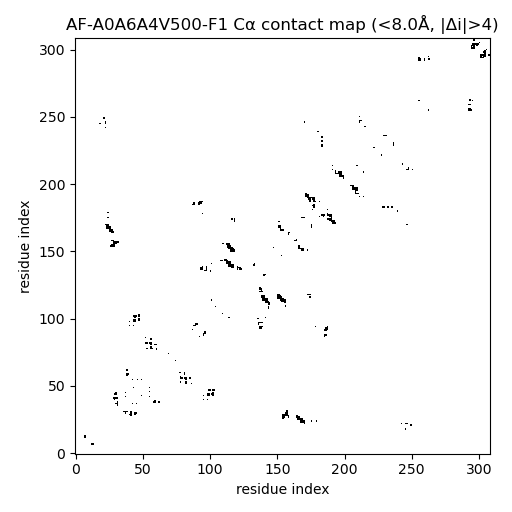.760 -4.952 -23.200 1.00 75.94 199 ALA A C 1
ATOM 1600 O O . ALA A 1 199 ? -8.512 -3.872 -23.737 1.00 75.94 199 ALA A O 1
ATOM 1601 N N . VAL A 1 200 ? -9.142 -6.020 -23.902 1.00 72.75 200 VAL A N 1
ATOM 1602 C CA . VAL A 1 200 ? -9.335 -5.995 -25.357 1.00 72.75 200 VAL A CA 1
ATOM 1603 C C . VAL A 1 200 ? -10.803 -5.712 -25.651 1.00 72.75 200 VAL A C 1
ATOM 1605 O O . VAL A 1 200 ? -11.672 -6.517 -25.311 1.00 72.75 200 VAL A O 1
ATOM 1608 N N . ALA A 1 201 ? -11.095 -4.587 -26.307 1.00 60.81 201 ALA A N 1
ATOM 1609 C CA . ALA A 1 201 ? -12.452 -4.288 -26.751 1.00 60.81 201 ALA A CA 1
ATOM 1610 C C . ALA A 1 201 ? -12.946 -5.401 -27.698 1.00 60.81 201 ALA A C 1
ATOM 1612 O O . ALA A 1 201 ? -12.303 -5.713 -28.700 1.00 60.81 201 ALA A O 1
ATOM 1613 N N . ASN A 1 202 ? -14.084 -6.018 -27.367 1.00 65.38 202 ASN A N 1
ATOM 1614 C CA . ASN A 1 202 ? -14.748 -7.073 -28.148 1.00 65.38 202 ASN A CA 1
ATOM 1615 C C . ASN A 1 202 ? -13.959 -8.390 -28.311 1.00 65.38 202 ASN A C 1
ATOM 1617 O O . ASN A 1 202 ? -14.252 -9.165 -29.223 1.00 65.38 202 ASN A O 1
ATOM 1621 N N . GLY A 1 203 ? -12.951 -8.651 -27.468 1.00 61.66 203 GLY A N 1
ATOM 1622 C CA . GLY A 1 203 ? -12.180 -9.904 -27.492 1.00 61.66 203 GLY A CA 1
ATOM 1623 C C . GLY A 1 203 ? -11.351 -10.130 -28.765 1.00 61.66 203 GLY A C 1
ATOM 1624 O O . GLY A 1 203 ? -10.856 -11.232 -28.988 1.00 61.66 203 GLY A O 1
ATOM 1625 N N . ARG A 1 204 ? -11.202 -9.105 -29.614 1.00 57.12 204 ARG A N 1
ATOM 1626 C CA . ARG A 1 204 ? -10.425 -9.152 -30.858 1.00 57.12 204 ARG A CA 1
ATOM 1627 C C . ARG A 1 204 ? -9.300 -8.126 -30.785 1.00 57.12 204 ARG A C 1
ATOM 1629 O O . ARG A 1 204 ? -9.543 -6.931 -30.906 1.00 57.12 204 ARG A O 1
ATOM 1636 N N . GLY A 1 205 ? -8.074 -8.593 -30.574 1.00 65.88 205 GLY A N 1
ATOM 1637 C CA . GLY A 1 205 ? -6.897 -7.735 -30.476 1.00 65.88 205 GLY A CA 1
ATOM 1638 C C . GLY A 1 205 ? -5.747 -8.391 -29.722 1.00 65.88 205 GLY A C 1
ATOM 1639 O O . GLY A 1 205 ? -5.905 -9.437 -29.098 1.00 65.88 205 GLY A O 1
ATOM 1640 N N . ASP A 1 206 ? -4.584 -7.758 -29.813 1.00 71.69 206 ASP A N 1
ATOM 1641 C CA . ASP A 1 206 ? -3.349 -8.210 -29.182 1.00 71.69 206 ASP A CA 1
ATOM 1642 C C . ASP A 1 206 ? -3.367 -7.871 -27.681 1.00 71.69 206 ASP A C 1
ATOM 1644 O O . ASP A 1 206 ? -3.476 -6.702 -27.295 1.00 71.69 206 ASP A O 1
ATOM 1648 N N . VAL A 1 207 ? -3.304 -8.893 -26.823 1.00 74.75 207 VAL A N 1
ATOM 1649 C CA . VAL A 1 207 ? -3.339 -8.739 -25.361 1.00 74.75 207 VAL A CA 1
ATOM 1650 C C . VAL A 1 207 ? -1.966 -8.270 -24.888 1.00 74.75 207 VAL A C 1
ATOM 1652 O O . VAL A 1 207 ? -1.055 -9.065 -24.662 1.00 74.75 207 VAL A O 1
ATOM 1655 N N . ARG A 1 208 ? -1.801 -6.956 -24.733 1.00 82.88 208 ARG A N 1
ATOM 1656 C CA . ARG A 1 208 ? -0.526 -6.363 -24.313 1.00 82.88 208 ARG A CA 1
ATOM 1657 C C . ARG A 1 208 ? -0.421 -6.243 -22.800 1.00 82.88 208 ARG A C 1
ATOM 1659 O O . ARG A 1 208 ? -1.401 -5.950 -22.114 1.00 82.88 208 ARG A O 1
ATOM 1666 N N . GLY A 1 209 ? 0.795 -6.420 -22.288 1.00 87.69 209 GLY A N 1
ATOM 1667 C CA . GLY A 1 209 ? 1.132 -6.074 -20.910 1.00 87.69 209 GLY A CA 1
ATOM 1668 C C . GLY A 1 209 ? 0.912 -4.587 -20.634 1.00 87.69 209 GLY A C 1
ATOM 1669 O O . GLY A 1 209 ? 1.146 -3.736 -21.495 1.00 87.69 209 GLY A O 1
ATOM 1670 N N . VAL A 1 210 ? 0.453 -4.273 -19.427 1.00 89.88 210 VAL A N 1
ATOM 1671 C CA . VAL A 1 210 ? 0.364 -2.896 -18.934 1.00 89.88 210 VAL A CA 1
ATOM 1672 C C . VAL A 1 210 ? 1.691 -2.561 -18.264 1.00 89.88 210 VAL A C 1
ATOM 1674 O O . VAL A 1 210 ? 2.110 -3.258 -17.348 1.00 89.88 210 VAL A O 1
ATOM 1677 N N . SER A 1 211 ? 2.373 -1.501 -18.694 1.00 90.50 211 SER A N 1
ATOM 1678 C CA . SER A 1 211 ? 3.555 -0.988 -17.978 1.00 90.50 211 SER A CA 1
ATOM 1679 C C . SER A 1 211 ? 3.160 -0.212 -16.710 1.00 90.50 211 SER A C 1
ATOM 1681 O O . SER A 1 211 ? 2.066 0.351 -16.667 1.00 90.50 211 SER A O 1
ATOM 1683 N N . LEU A 1 212 ? 4.052 -0.093 -15.711 1.00 90.88 212 LEU A N 1
ATOM 1684 C CA . LEU A 1 212 ? 3.794 0.732 -14.510 1.00 90.88 212 LEU A CA 1
ATOM 1685 C C . LEU A 1 212 ? 3.421 2.174 -14.877 1.00 90.88 212 LEU A C 1
ATOM 1687 O O . LEU A 1 212 ? 2.517 2.751 -14.281 1.00 90.88 212 LEU A O 1
ATOM 1691 N N . MET A 1 213 ? 4.072 2.745 -15.897 1.00 92.56 213 MET A N 1
ATOM 1692 C CA . MET A 1 213 ? 3.753 4.093 -16.375 1.00 92.56 213 MET A CA 1
ATOM 1693 C C . MET A 1 213 ? 2.321 4.180 -16.916 1.00 92.56 213 MET A C 1
ATOM 1695 O O . MET A 1 213 ? 1.598 5.110 -16.575 1.00 92.56 213 MET A O 1
ATOM 1699 N N . GLN A 1 214 ? 1.889 3.216 -17.735 1.00 93.06 214 GLN A N 1
ATOM 1700 C CA . GLN A 1 214 ? 0.515 3.186 -18.252 1.00 93.06 214 GLN A CA 1
ATOM 1701 C C . GLN A 1 214 ? -0.506 2.979 -17.134 1.00 93.06 214 GLN A C 1
ATOM 1703 O O . GLN A 1 214 ? -1.547 3.632 -17.136 1.00 93.06 214 GLN A O 1
ATOM 1708 N N . TYR A 1 215 ? -0.199 2.106 -16.176 1.00 93.75 215 TYR A N 1
ATOM 1709 C CA . TYR A 1 215 ? -1.044 1.867 -15.012 1.00 93.75 215 TYR A CA 1
ATOM 1710 C C . TYR A 1 215 ? -1.253 3.148 -14.199 1.00 93.75 215 TYR A C 1
ATOM 1712 O O . TYR A 1 215 ? -2.393 3.556 -13.973 1.00 93.75 215 TYR A O 1
ATOM 1720 N N . TYR A 1 216 ? -0.173 3.842 -13.833 1.00 94.69 216 TYR A N 1
ATOM 1721 C CA . TYR A 1 216 ? -0.282 5.078 -13.063 1.00 94.69 216 TYR A CA 1
ATOM 1722 C C . TYR A 1 216 ? -0.873 6.234 -13.859 1.00 94.69 216 TYR A C 1
ATOM 1724 O O . TYR A 1 216 ? -1.679 6.980 -13.313 1.00 94.69 216 TYR A O 1
ATOM 1732 N N . ALA A 1 217 ? -0.561 6.355 -15.150 1.00 94.06 217 ALA A N 1
ATOM 1733 C CA . ALA A 1 217 ? -1.209 7.339 -16.012 1.00 94.06 217 ALA A CA 1
ATOM 1734 C C . ALA A 1 217 ? -2.728 7.115 -16.064 1.00 94.06 217 ALA A C 1
ATOM 1736 O O . ALA A 1 217 ? -3.492 8.070 -15.964 1.00 94.06 217 ALA A O 1
ATOM 1737 N N . HIS A 1 218 ? -3.173 5.857 -16.152 1.00 91.62 218 HIS A N 1
ATOM 1738 C CA . HIS A 1 218 ? -4.591 5.511 -16.111 1.00 91.62 218 HIS A CA 1
ATOM 1739 C C . HIS A 1 218 ? -5.233 5.831 -14.751 1.00 91.62 218 HIS A C 1
ATOM 1741 O O . HIS A 1 218 ? -6.354 6.332 -14.729 1.00 91.62 218 HIS A O 1
ATOM 1747 N N . ARG A 1 219 ? -4.553 5.542 -13.631 1.00 91.12 219 ARG A N 1
ATOM 1748 C CA . ARG A 1 219 ? -5.049 5.803 -12.263 1.00 91.12 219 ARG A CA 1
ATOM 1749 C C . ARG A 1 219 ? -5.112 7.296 -11.927 1.00 91.12 219 ARG A C 1
ATOM 1751 O O . ARG A 1 219 ? -6.013 7.715 -11.215 1.00 91.12 219 ARG A O 1
ATOM 1758 N N . LEU A 1 220 ? -4.170 8.087 -12.441 1.00 93.38 220 LEU A N 1
ATOM 1759 C CA . LEU A 1 220 ? -4.072 9.532 -12.203 1.00 93.38 220 LEU A CA 1
ATOM 1760 C C . LEU A 1 220 ? -4.854 10.372 -13.226 1.00 93.38 220 LEU A C 1
ATOM 1762 O O . LEU A 1 220 ? -4.861 11.599 -13.137 1.00 93.38 220 LEU A O 1
ATOM 1766 N N . GLN A 1 221 ? -5.523 9.740 -14.190 1.00 92.69 221 GLN A N 1
ATOM 1767 C CA . GLN A 1 221 ? -6.377 10.438 -15.141 1.00 92.69 221 GLN A CA 1
ATOM 1768 C C . GLN A 1 221 ? -7.737 10.760 -14.510 1.00 92.69 221 GLN A C 1
ATOM 1770 O O . GLN A 1 221 ? -8.512 9.857 -14.204 1.00 92.69 221 GLN A O 1
ATOM 1775 N N . LEU A 1 222 ? -8.056 12.051 -14.394 1.00 90.38 222 LEU A N 1
ATOM 1776 C CA . LEU A 1 222 ? -9.387 12.513 -13.996 1.00 90.38 222 LEU A CA 1
ATOM 1777 C C . LEU A 1 222 ? -10.424 12.158 -15.067 1.00 90.38 222 LEU A C 1
ATOM 1779 O O . LEU A 1 222 ? -10.218 12.422 -16.256 1.00 90.38 222 LEU A O 1
ATOM 1783 N N . ARG A 1 223 ? -11.547 11.575 -14.642 1.00 91.75 223 ARG A N 1
ATOM 1784 C CA . ARG A 1 223 ? -12.682 11.233 -15.509 1.00 91.75 223 ARG A CA 1
ATOM 1785 C C . ARG A 1 223 ? -13.974 11.675 -14.815 1.00 91.75 223 ARG A C 1
ATOM 1787 O O . ARG A 1 223 ? -14.179 11.241 -13.688 1.00 91.75 223 ARG A O 1
ATOM 1794 N N . PRO A 1 224 ? -14.820 12.510 -15.450 1.00 88.25 224 PRO A N 1
ATOM 1795 C CA . PRO A 1 224 ? -16.011 13.076 -14.805 1.00 88.25 224 PRO A CA 1
ATOM 1796 C C . PRO A 1 224 ? -16.998 12.039 -14.254 1.00 88.25 224 PRO A C 1
ATOM 1798 O O . PRO A 1 224 ? -17.642 12.299 -13.245 1.00 88.25 224 PRO A O 1
ATOM 1801 N N . ASP A 1 225 ? -17.091 10.874 -14.898 1.00 90.69 225 ASP A N 1
ATOM 1802 C CA . ASP A 1 225 ? -18.074 9.836 -14.562 1.00 90.69 225 ASP A CA 1
ATOM 1803 C C . ASP A 1 225 ? -17.538 8.764 -13.595 1.00 90.69 225 ASP A C 1
ATOM 1805 O O . ASP A 1 225 ? -18.236 7.793 -13.304 1.00 90.69 225 ASP A O 1
ATOM 1809 N N . LEU A 1 226 ? -16.289 8.891 -13.127 1.00 86.75 226 LEU A N 1
ATOM 1810 C CA . LEU A 1 226 ? -15.663 7.936 -12.209 1.00 86.75 226 LEU A CA 1
ATOM 1811 C C . LEU A 1 226 ? -15.364 8.570 -10.849 1.00 86.75 226 LEU A C 1
ATOM 1813 O O . LEU A 1 226 ? -15.337 9.787 -10.696 1.00 86.75 226 LEU A O 1
ATOM 1817 N N . ASP A 1 227 ? -15.100 7.704 -9.872 1.00 85.44 227 ASP A N 1
ATOM 1818 C CA . ASP A 1 227 ? -14.678 8.091 -8.531 1.00 85.44 227 ASP A CA 1
ATOM 1819 C C . ASP A 1 227 ? -13.430 8.994 -8.546 1.00 85.44 227 ASP A C 1
ATOM 1821 O O . ASP A 1 227 ? -12.422 8.691 -9.192 1.00 85.44 227 ASP A O 1
ATOM 1825 N N . ASP A 1 228 ? -13.499 10.095 -7.798 1.00 89.12 228 ASP A N 1
ATOM 1826 C CA . ASP A 1 228 ? -12.422 11.072 -7.641 1.00 89.12 228 ASP A CA 1
ATOM 1827 C C . ASP A 1 228 ? -11.827 11.088 -6.219 1.00 89.12 228 ASP A C 1
ATOM 1829 O O . ASP A 1 228 ? -11.017 11.965 -5.893 1.00 89.12 228 ASP A O 1
ATOM 1833 N N . SER A 1 229 ? -12.175 10.100 -5.381 1.00 89.38 229 SER A N 1
ATOM 1834 C CA . SER A 1 229 ? -11.720 9.984 -3.989 1.00 89.38 229 SER A CA 1
ATOM 1835 C C . SER A 1 229 ? -10.195 10.058 -3.847 1.00 89.38 229 SER A C 1
ATOM 1837 O O . SER A 1 229 ? -9.687 10.756 -2.964 1.00 89.38 229 SER A O 1
ATOM 1839 N N . LEU A 1 230 ? -9.461 9.436 -4.780 1.00 91.19 230 LEU A N 1
ATOM 1840 C CA . LEU A 1 230 ? -7.999 9.460 -4.834 1.00 91.19 230 LEU A CA 1
ATOM 1841 C C . LEU A 1 230 ? -7.452 10.895 -4.832 1.00 91.19 230 LEU A C 1
ATOM 1843 O O . LEU A 1 230 ? -6.503 11.192 -4.110 1.00 91.19 230 LEU A O 1
ATOM 1847 N N . PHE A 1 231 ? -8.069 11.802 -5.592 1.00 92.25 231 PHE A N 1
ATOM 1848 C CA . PHE A 1 231 ? -7.616 13.189 -5.738 1.00 92.25 231 PHE A CA 1
ATOM 1849 C C . PHE A 1 231 ? -8.019 14.075 -4.553 1.00 92.25 231 PHE A C 1
ATOM 1851 O O . PHE A 1 231 ? -7.415 15.124 -4.323 1.00 92.25 231 PHE A O 1
ATOM 1858 N N . ARG A 1 232 ? -9.009 13.650 -3.761 1.00 92.56 232 ARG A N 1
ATOM 1859 C CA . ARG A 1 232 ? -9.490 14.370 -2.570 1.00 92.56 232 ARG A CA 1
ATOM 1860 C C . ARG A 1 232 ? -8.659 14.090 -1.315 1.00 92.56 232 ARG A C 1
ATOM 1862 O O . ARG A 1 232 ? -8.817 14.784 -0.314 1.00 92.56 232 ARG A O 1
ATOM 1869 N N . ALA A 1 233 ? -7.738 13.128 -1.364 1.00 91.00 233 ALA A N 1
ATOM 1870 C CA . ALA A 1 233 ? -6.965 12.683 -0.204 1.00 91.00 233 ALA A CA 1
ATOM 1871 C C . ALA A 1 233 ? -5.793 13.607 0.207 1.00 91.00 233 ALA A C 1
ATOM 1873 O O . ALA A 1 233 ? -5.061 13.317 1.158 1.00 91.00 233 ALA A O 1
ATOM 1874 N N . GLY A 1 234 ? -5.589 14.732 -0.487 1.00 92.50 234 GLY A N 1
ATOM 1875 C CA . GLY A 1 234 ? -4.646 15.780 -0.083 1.00 92.50 234 GLY A CA 1
ATOM 1876 C C . GLY A 1 234 ? -3.194 15.294 0.015 1.00 92.50 234 GLY A C 1
ATOM 1877 O O . GLY A 1 234 ? -2.603 14.877 -0.977 1.00 92.50 234 GLY A O 1
ATOM 1878 N N . ARG A 1 235 ? -2.589 15.353 1.211 1.00 90.69 235 ARG A N 1
ATOM 1879 C CA . ARG A 1 235 ? -1.188 14.924 1.416 1.00 90.69 235 ARG A CA 1
ATOM 1880 C C . ARG A 1 235 ? -0.969 13.440 1.125 1.00 90.69 235 ARG A C 1
ATOM 1882 O O . ARG A 1 235 ? 0.077 13.085 0.595 1.00 90.69 235 ARG A O 1
ATOM 1889 N N . LEU A 1 236 ? -1.959 12.595 1.412 1.00 90.81 236 LEU A N 1
ATOM 1890 C CA . LEU A 1 236 ? -1.863 11.162 1.131 1.00 90.81 236 LEU A CA 1
ATOM 1891 C C . LEU A 1 236 ? -1.830 10.893 -0.384 1.00 90.81 236 LEU A C 1
ATOM 1893 O O . LEU A 1 236 ? -1.100 10.021 -0.846 1.00 90.81 236 LEU A O 1
ATOM 1897 N N . PHE A 1 237 ? -2.541 11.706 -1.173 1.00 94.12 237 PHE A N 1
ATOM 1898 C CA . PHE A 1 237 ? -2.447 11.678 -2.634 1.00 94.12 237 PHE A CA 1
ATOM 1899 C C . PHE A 1 237 ? -1.061 12.111 -3.134 1.00 94.12 237 PHE A C 1
ATOM 1901 O O . PHE A 1 237 ? -0.511 11.494 -4.042 1.00 94.12 237 PHE A O 1
ATOM 1908 N N . GLN A 1 238 ? -0.460 13.140 -2.529 1.00 93.00 238 GLN A N 1
ATOM 1909 C CA . GLN A 1 238 ? 0.900 13.567 -2.886 1.00 93.00 238 GLN A CA 1
ATOM 1910 C C . GLN A 1 238 ? 1.920 12.450 -2.633 1.00 93.00 238 GLN A C 1
ATOM 1912 O O . GLN A 1 238 ? 2.769 12.192 -3.484 1.00 93.00 238 GLN A O 1
ATOM 1917 N N . GLU A 1 239 ? 1.805 11.750 -1.502 1.00 91.19 239 GLU A N 1
ATOM 1918 C CA . GLU A 1 239 ? 2.630 10.576 -1.209 1.00 91.19 239 GLU A CA 1
ATOM 1919 C C . GLU A 1 239 ? 2.422 9.465 -2.247 1.00 91.19 239 GLU A C 1
ATOM 1921 O O . GLU A 1 239 ? 3.402 8.923 -2.763 1.00 91.19 239 GLU A O 1
ATOM 1926 N N . TYR A 1 240 ? 1.169 9.186 -2.625 1.00 92.50 240 TYR A N 1
ATOM 1927 C CA . TYR A 1 240 ? 0.839 8.217 -3.673 1.00 92.50 240 TYR A CA 1
ATOM 1928 C C . TYR A 1 240 ? 1.511 8.554 -5.012 1.00 92.50 240 TYR A C 1
ATOM 1930 O O . TYR A 1 240 ? 2.113 7.684 -5.640 1.00 92.50 240 TYR A O 1
ATOM 1938 N N . VAL A 1 241 ? 1.475 9.822 -5.430 1.00 93.44 241 VAL A N 1
ATOM 1939 C CA . VAL A 1 241 ? 2.115 10.286 -6.672 1.00 93.44 241 VAL A CA 1
ATOM 1940 C C . VAL A 1 241 ? 3.642 10.172 -6.598 1.00 93.44 241 VAL A C 1
ATOM 1942 O O . VAL A 1 241 ? 4.268 9.707 -7.553 1.00 93.44 241 VAL A O 1
ATOM 1945 N N . CYS A 1 242 ? 4.256 10.543 -5.471 1.00 90.69 242 CYS A N 1
ATOM 1946 C CA . CYS A 1 242 ? 5.700 10.392 -5.261 1.00 90.69 242 CYS A CA 1
ATOM 1947 C C . CYS A 1 242 ? 6.135 8.919 -5.314 1.00 90.69 242 CYS A C 1
ATOM 1949 O O . CYS A 1 242 ? 7.131 8.586 -5.961 1.00 90.69 242 CYS A O 1
ATOM 1951 N N . MET A 1 243 ? 5.369 8.033 -4.674 1.00 90.19 243 MET A N 1
ATOM 1952 C CA . MET A 1 243 ? 5.580 6.585 -4.708 1.00 90.19 243 MET A CA 1
ATOM 1953 C C . MET A 1 243 ? 5.451 6.043 -6.137 1.00 90.19 243 MET A C 1
ATOM 1955 O O . MET A 1 243 ? 6.344 5.332 -6.604 1.00 90.19 243 MET A O 1
ATOM 1959 N N . ALA A 1 244 ? 4.405 6.444 -6.864 1.00 91.50 244 ALA A N 1
ATOM 1960 C CA . ALA A 1 244 ? 4.184 6.055 -8.253 1.00 91.50 244 ALA A CA 1
ATOM 1961 C C . ALA A 1 244 ? 5.363 6.448 -9.156 1.00 91.50 244 ALA A C 1
ATOM 1963 O O . ALA A 1 244 ? 5.876 5.618 -9.912 1.00 91.50 244 ALA A O 1
ATOM 1964 N N . PHE A 1 245 ? 5.840 7.692 -9.037 1.00 89.31 245 PHE A N 1
ATOM 1965 C CA . PHE A 1 245 ? 7.008 8.176 -9.773 1.00 89.31 245 PHE A CA 1
ATOM 1966 C C . PHE A 1 245 ? 8.250 7.328 -9.483 1.00 89.31 245 PHE A C 1
ATOM 1968 O O . PHE A 1 245 ? 8.902 6.837 -10.405 1.00 89.31 245 PHE A O 1
ATOM 1975 N N . ALA A 1 246 ? 8.558 7.102 -8.208 1.00 86.56 246 ALA A N 1
ATOM 1976 C CA . ALA A 1 246 ? 9.745 6.354 -7.824 1.00 86.56 246 ALA A CA 1
ATOM 1977 C C . ALA A 1 246 ? 9.672 4.865 -8.211 1.00 86.56 246 ALA A C 1
ATOM 1979 O O . ALA A 1 246 ? 10.700 4.304 -8.594 1.00 86.56 246 ALA A O 1
ATOM 1980 N N . ARG A 1 247 ? 8.489 4.232 -8.214 1.00 86.94 247 ARG A N 1
ATOM 1981 C CA . ARG A 1 247 ? 8.311 2.869 -8.759 1.00 86.94 247 ARG A CA 1
ATOM 1982 C C . ARG A 1 247 ? 8.580 2.819 -10.260 1.00 86.94 247 ARG A C 1
ATOM 1984 O O . ARG A 1 247 ? 9.294 1.934 -10.731 1.00 86.94 247 ARG A O 1
ATOM 1991 N N . VAL A 1 248 ? 8.054 3.783 -11.016 1.00 89.69 248 VAL A N 1
ATOM 1992 C CA . VAL A 1 248 ? 8.293 3.880 -12.463 1.00 89.69 248 VAL A CA 1
ATOM 1993 C C . VAL A 1 248 ? 9.779 4.084 -12.767 1.00 89.69 248 VAL A C 1
ATOM 1995 O O . VAL A 1 248 ? 10.330 3.386 -13.621 1.00 89.69 248 VAL A O 1
ATOM 1998 N N . GLU A 1 249 ? 10.446 4.996 -12.060 1.00 85.88 249 GLU A N 1
ATOM 1999 C CA . GLU A 1 249 ? 11.882 5.237 -12.231 1.00 85.88 249 GLU A CA 1
ATOM 2000 C C . GLU A 1 249 ? 12.725 4.026 -11.823 1.00 85.88 249 GLU A C 1
ATOM 2002 O O . GLU A 1 249 ? 13.643 3.643 -12.550 1.00 85.88 249 GLU A O 1
ATOM 2007 N N . THR A 1 250 ? 12.373 3.349 -10.730 1.00 84.19 250 THR A N 1
ATOM 2008 C CA . THR A 1 250 ? 13.038 2.104 -10.320 1.00 84.19 250 THR A CA 1
ATOM 2009 C C . THR A 1 250 ? 12.918 1.036 -11.407 1.00 84.19 250 THR A C 1
ATOM 2011 O O . THR A 1 250 ? 13.925 0.440 -11.791 1.00 84.19 250 THR A O 1
ATOM 2014 N N . GLN A 1 251 ? 11.728 0.832 -11.986 1.00 84.31 251 GLN A N 1
ATOM 2015 C CA . GLN A 1 251 ? 11.546 -0.137 -13.071 1.00 84.31 251 GLN A CA 1
ATOM 2016 C C . GLN A 1 251 ? 12.359 0.235 -14.322 1.00 84.31 251 GLN A C 1
ATOM 2018 O O . GLN A 1 251 ? 12.972 -0.638 -14.943 1.00 84.31 251 GLN A O 1
ATOM 2023 N N . ARG A 1 252 ? 12.413 1.525 -14.680 1.00 85.50 252 ARG A N 1
ATOM 2024 C CA . ARG A 1 252 ? 13.245 2.024 -15.788 1.00 85.50 252 ARG A CA 1
ATOM 2025 C C . ARG A 1 252 ? 14.725 1.745 -15.545 1.00 85.50 252 ARG A C 1
ATOM 2027 O O . ARG A 1 252 ? 15.395 1.210 -16.426 1.00 85.50 252 ARG A O 1
ATOM 2034 N N . LEU A 1 253 ? 15.228 2.049 -14.351 1.00 83.69 253 LEU A N 1
ATOM 2035 C CA . LEU A 1 253 ? 16.618 1.790 -13.972 1.00 83.69 253 LEU A CA 1
ATOM 2036 C C . LEU A 1 253 ? 16.941 0.293 -13.972 1.00 83.69 253 LEU A C 1
ATOM 2038 O O . LEU A 1 253 ? 17.982 -0.102 -14.497 1.00 83.69 253 LEU A O 1
ATOM 2042 N N . LEU A 1 254 ? 16.040 -0.551 -13.461 1.00 83.44 254 LEU A N 1
ATOM 2043 C CA . LEU A 1 254 ? 16.187 -2.008 -13.501 1.00 83.44 254 LEU A CA 1
ATOM 2044 C C . LEU A 1 254 ? 16.247 -2.534 -14.937 1.00 83.44 254 LEU A C 1
ATOM 2046 O O . LEU A 1 254 ? 17.082 -3.386 -15.243 1.00 83.44 254 LEU A O 1
ATOM 2050 N N . TYR A 1 255 ? 15.404 -2.009 -15.830 1.00 84.44 255 TYR A N 1
ATOM 2051 C CA . TYR A 1 255 ? 15.463 -2.347 -17.249 1.00 84.44 255 TYR A CA 1
ATOM 2052 C C . TYR A 1 255 ? 16.822 -1.971 -17.847 1.00 84.44 255 TYR A C 1
ATOM 2054 O O . TYR A 1 255 ? 17.459 -2.808 -18.486 1.00 84.44 255 TYR A O 1
ATOM 2062 N N . LEU A 1 256 ? 17.306 -0.750 -17.604 1.00 84.12 256 LEU A N 1
ATOM 2063 C CA . LEU A 1 256 ? 18.609 -0.308 -18.104 1.00 84.12 256 LEU A CA 1
ATOM 2064 C C . LEU A 1 256 ? 19.749 -1.170 -17.553 1.00 84.12 256 LEU A C 1
ATOM 2066 O O . LEU A 1 256 ? 20.630 -1.564 -18.314 1.00 84.12 256 LEU A O 1
ATOM 2070 N N . ALA A 1 257 ? 19.721 -1.511 -16.264 1.00 82.56 257 ALA A N 1
ATOM 2071 C CA . ALA A 1 257 ? 20.724 -2.362 -15.630 1.00 82.56 257 ALA A CA 1
ATOM 2072 C C . ALA A 1 257 ? 20.750 -3.784 -16.217 1.00 82.56 257 ALA A C 1
ATOM 2074 O O . ALA A 1 257 ? 21.827 -4.338 -16.430 1.00 82.56 257 ALA A O 1
ATOM 2075 N N . ARG A 1 258 ? 19.583 -4.363 -16.530 1.00 85.00 258 ARG A N 1
ATOM 2076 C CA . ARG A 1 258 ? 19.470 -5.722 -17.093 1.00 85.00 258 ARG A CA 1
ATOM 2077 C C . ARG A 1 258 ? 19.779 -5.791 -18.590 1.00 85.00 258 ARG A C 1
ATOM 2079 O O . ARG A 1 258 ? 20.292 -6.801 -19.055 1.00 85.00 258 ARG A O 1
ATOM 2086 N N . ASN A 1 259 ? 19.531 -4.719 -19.341 1.00 84.94 259 ASN A N 1
ATOM 2087 C CA . ASN A 1 259 ? 19.679 -4.688 -20.803 1.00 84.94 259 ASN A CA 1
ATOM 2088 C C . ASN A 1 259 ? 20.982 -4.010 -21.270 1.00 84.94 259 ASN A C 1
ATOM 2090 O O . ASN A 1 259 ? 21.067 -3.472 -22.375 1.00 84.94 259 ASN A O 1
ATOM 2094 N N . GLN A 1 260 ? 22.028 -4.049 -20.437 1.00 81.25 260 GLN A N 1
ATOM 2095 C CA . GLN A 1 260 ? 23.312 -3.397 -20.715 1.00 81.25 260 GLN A CA 1
ATOM 2096 C C . GLN A 1 260 ? 24.008 -3.902 -21.983 1.00 81.25 260 GLN A C 1
ATOM 2098 O O . GLN A 1 260 ? 24.699 -3.120 -22.627 1.00 81.25 260 GLN A O 1
ATOM 2103 N N . ALA A 1 261 ? 23.834 -5.171 -22.362 1.00 81.00 261 ALA A N 1
ATOM 2104 C CA . ALA A 1 261 ? 24.440 -5.715 -23.578 1.00 81.00 261 ALA A CA 1
ATOM 2105 C C . ALA A 1 261 ? 23.927 -5.003 -24.843 1.00 81.00 261 ALA A C 1
ATOM 2107 O O . ALA A 1 261 ? 24.728 -4.544 -25.655 1.00 81.00 261 ALA A O 1
ATOM 2108 N N . GLY A 1 262 ? 22.605 -4.829 -24.961 1.00 79.31 262 GLY A N 1
ATOM 2109 C CA . GLY A 1 262 ? 21.991 -4.109 -26.081 1.00 79.31 262 GLY A CA 1
ATOM 2110 C C . GLY A 1 262 ? 22.356 -2.624 -26.091 1.00 79.31 262 GLY A C 1
ATOM 2111 O O . GLY A 1 262 ? 22.755 -2.092 -27.122 1.00 79.31 262 GLY A O 1
ATOM 2112 N N . LEU A 1 263 ? 22.323 -1.973 -24.922 1.00 76.12 263 LEU A N 1
ATOM 2113 C CA . LEU A 1 263 ? 22.693 -0.557 -24.788 1.00 76.12 263 LEU A CA 1
ATOM 2114 C C . LEU A 1 263 ? 24.165 -0.296 -25.132 1.00 76.12 263 LEU A C 1
ATOM 2116 O O . LEU A 1 263 ? 24.499 0.748 -25.690 1.00 76.12 263 LEU A O 1
ATOM 2120 N N . ARG A 1 264 ? 25.058 -1.235 -24.799 1.00 74.19 264 ARG A N 1
ATOM 2121 C CA . ARG A 1 264 ? 26.472 -1.167 -25.184 1.00 74.19 264 ARG A CA 1
ATOM 2122 C C . ARG A 1 264 ? 26.632 -1.323 -26.689 1.00 74.19 264 ARG A C 1
ATOM 2124 O O . ARG A 1 264 ? 27.344 -0.518 -27.269 1.00 74.19 264 ARG A O 1
ATOM 2131 N N . ALA A 1 265 ? 25.962 -2.290 -27.316 1.00 73.69 265 ALA A N 1
ATOM 2132 C CA . ALA A 1 265 ? 26.024 -2.481 -28.767 1.00 73.69 265 ALA A CA 1
ATOM 2133 C C . ALA A 1 265 ? 25.541 -1.238 -29.538 1.00 73.69 265 ALA A C 1
ATOM 2135 O O . ALA A 1 265 ? 26.244 -0.760 -30.424 1.00 73.69 265 ALA A O 1
ATOM 2136 N N . GLU A 1 266 ? 24.405 -0.658 -29.141 1.00 68.12 266 GLU A N 1
ATOM 2137 C CA . GLU A 1 266 ? 23.876 0.583 -29.723 1.00 68.12 266 GLU A CA 1
ATOM 2138 C C . GLU A 1 266 ? 24.837 1.764 -29.523 1.00 68.12 266 GLU A C 1
ATOM 2140 O O . GLU A 1 266 ? 25.043 2.577 -30.426 1.00 68.12 266 GLU A O 1
ATOM 2145 N N . LEU A 1 267 ? 25.456 1.861 -28.340 1.00 66.31 267 LEU A N 1
ATOM 2146 C CA . LEU A 1 267 ? 26.460 2.880 -28.072 1.00 66.31 267 LEU A CA 1
ATOM 2147 C C . LEU A 1 267 ? 27.699 2.688 -28.946 1.00 66.31 267 LEU A C 1
ATOM 2149 O O . LEU A 1 267 ? 28.172 3.676 -29.487 1.00 66.31 267 LEU A O 1
ATOM 2153 N N . TYR A 1 268 ? 28.214 1.463 -29.079 1.00 62.75 268 TYR A N 1
ATOM 2154 C CA . TYR A 1 268 ? 29.388 1.160 -29.899 1.00 62.75 268 TYR A CA 1
ATOM 2155 C C . TYR A 1 268 ? 29.134 1.417 -31.380 1.00 62.75 268 TYR A C 1
ATOM 2157 O O . TYR A 1 268 ? 30.011 1.984 -32.017 1.00 62.75 268 TYR A O 1
ATOM 2165 N N . GLN A 1 269 ? 27.945 1.099 -31.903 1.00 59.25 269 GLN A N 1
ATOM 2166 C CA . GLN A 1 269 ? 27.555 1.500 -33.258 1.00 59.25 269 GLN A CA 1
ATOM 2167 C C . GLN A 1 269 ? 27.618 3.024 -33.411 1.00 59.25 269 GLN A C 1
ATOM 2169 O O . GLN A 1 269 ? 28.344 3.526 -34.258 1.00 59.25 269 GLN A O 1
ATOM 2174 N N . ARG A 1 270 ? 26.984 3.778 -32.502 1.00 59.25 270 ARG A N 1
ATOM 2175 C CA . ARG A 1 270 ? 27.025 5.252 -32.537 1.00 59.25 270 ARG A CA 1
ATOM 2176 C C . ARG A 1 270 ? 28.422 5.844 -32.325 1.00 59.25 270 ARG A C 1
ATOM 2178 O O . ARG A 1 270 ? 28.676 6.943 -32.795 1.00 59.25 270 ARG A O 1
ATOM 2185 N N . LEU A 1 271 ? 29.293 5.171 -31.571 1.00 57.72 271 LEU A N 1
ATOM 2186 C CA . LEU A 1 271 ? 30.674 5.593 -31.310 1.00 57.72 271 LEU A CA 1
ATOM 2187 C C . LEU A 1 271 ? 31.584 5.297 -32.507 1.00 57.72 271 LEU A C 1
ATOM 2189 O O . LEU A 1 271 ? 32.409 6.138 -32.844 1.00 57.72 271 LEU A O 1
ATOM 2193 N N . GLN A 1 272 ? 31.410 4.145 -33.161 1.00 51.22 272 GLN A N 1
ATOM 2194 C CA . GLN A 1 272 ? 32.067 3.822 -34.431 1.00 51.22 272 GLN A CA 1
ATOM 2195 C C . GLN A 1 272 ? 31.644 4.793 -35.539 1.00 51.22 272 GLN A C 1
ATOM 2197 O O . GLN A 1 272 ? 32.483 5.182 -36.345 1.00 51.22 272 GLN A O 1
ATOM 2202 N N . ASP A 1 273 ? 30.394 5.261 -35.517 1.00 48.59 273 ASP A N 1
ATOM 2203 C CA . ASP A 1 273 ? 29.901 6.289 -36.439 1.00 48.59 273 ASP A CA 1
ATOM 2204 C C . ASP A 1 273 ? 30.426 7.708 -36.115 1.00 48.59 273 ASP A C 1
ATOM 2206 O O . ASP A 1 273 ? 30.312 8.605 -36.951 1.00 48.59 273 ASP A O 1
ATOM 2210 N N . ALA A 1 274 ? 30.986 7.944 -34.916 1.00 49.72 274 ALA A N 1
ATOM 2211 C CA . ALA A 1 274 ? 31.252 9.289 -34.387 1.00 49.72 274 ALA A CA 1
ATOM 2212 C C . ALA A 1 274 ? 32.697 9.582 -33.936 1.00 49.72 274 ALA A C 1
ATOM 2214 O O . ALA A 1 274 ? 32.920 10.657 -33.376 1.00 49.72 274 ALA A O 1
ATOM 2215 N N . LEU A 1 275 ? 33.689 8.708 -34.155 1.00 39.53 275 LEU A N 1
ATOM 2216 C CA . LEU A 1 275 ? 35.066 8.986 -33.710 1.00 39.53 275 LEU A CA 1
ATOM 2217 C C . LEU A 1 275 ? 36.167 8.676 -34.739 1.00 39.53 275 LEU A C 1
ATOM 2219 O O . LEU A 1 275 ? 36.304 7.534 -35.174 1.00 39.53 275 LEU A O 1
ATOM 2223 N N . PRO A 1 276 ? 37.048 9.657 -35.027 1.00 44.84 276 PRO A N 1
ATOM 2224 C CA . PRO A 1 276 ? 38.440 9.420 -35.391 1.00 44.84 276 PRO A CA 1
ATOM 2225 C C . PRO A 1 276 ? 39.279 9.089 -34.135 1.00 44.84 276 PRO A C 1
ATOM 2227 O O . PRO A 1 276 ? 39.225 9.816 -33.149 1.00 44.84 276 PRO A O 1
ATOM 2230 N N . GLY A 1 277 ? 40.072 8.013 -34.191 1.00 44.69 277 GLY A N 1
ATOM 2231 C CA . GLY A 1 277 ? 41.366 7.800 -33.504 1.00 44.69 277 GLY A CA 1
ATOM 2232 C C . GLY A 1 277 ? 41.494 7.765 -31.967 1.00 44.69 277 GLY A C 1
ATOM 2233 O O . GLY A 1 277 ? 42.242 6.936 -31.458 1.00 44.69 277 GLY A O 1
ATOM 2234 N N . ASP A 1 278 ? 40.822 8.624 -31.198 1.00 40.03 278 ASP A N 1
ATOM 2235 C CA . ASP A 1 278 ? 41.339 9.009 -29.866 1.00 40.03 278 ASP A CA 1
ATOM 2236 C C . ASP A 1 278 ? 40.675 8.312 -28.656 1.00 40.03 278 ASP A C 1
ATOM 2238 O O . ASP A 1 278 ? 41.112 8.477 -27.514 1.00 40.03 278 ASP A O 1
ATOM 2242 N N . ALA A 1 279 ? 39.645 7.487 -28.873 1.00 45.72 279 ALA A N 1
ATOM 2243 C CA . ALA A 1 279 ? 38.853 6.867 -27.799 1.00 45.72 279 ALA A CA 1
ATOM 2244 C C . ALA A 1 279 ? 39.471 5.604 -27.162 1.00 45.72 279 ALA A C 1
ATOM 2246 O O . ALA A 1 279 ? 38.954 5.098 -26.164 1.00 45.72 279 ALA A O 1
ATOM 2247 N N . GLU A 1 280 ? 40.592 5.100 -27.683 1.00 42.16 280 GLU A N 1
ATOM 2248 C CA . GLU A 1 280 ? 41.260 3.906 -27.140 1.00 42.16 280 GLU A CA 1
ATOM 2249 C C . GLU A 1 280 ? 41.951 4.163 -25.784 1.00 42.16 280 GLU A C 1
ATOM 2251 O O . GLU A 1 280 ? 42.194 3.228 -25.021 1.00 42.16 280 GLU A O 1
ATOM 2256 N N . ARG A 1 281 ? 42.210 5.428 -25.418 1.00 44.06 281 ARG A N 1
ATOM 2257 C CA . ARG A 1 281 ? 42.955 5.785 -24.194 1.00 44.06 281 ARG A CA 1
ATOM 2258 C C . ARG A 1 281 ? 42.137 5.754 -22.895 1.00 44.06 281 ARG A C 1
ATOM 2260 O O . ARG A 1 281 ? 42.727 5.641 -21.824 1.00 44.06 281 ARG A O 1
ATOM 2267 N N . GLU A 1 282 ? 40.804 5.787 -22.943 1.00 48.34 282 GLU A N 1
ATOM 2268 C CA . GLU A 1 282 ? 39.955 5.823 -21.730 1.00 48.34 282 GLU A CA 1
ATOM 2269 C C . GLU A 1 282 ? 39.606 4.431 -21.149 1.00 48.34 282 GLU A C 1
ATOM 2271 O O . GLU A 1 282 ? 39.037 4.314 -20.056 1.00 48.34 282 GLU A O 1
ATOM 2276 N N . LEU A 1 283 ? 39.955 3.353 -21.861 1.00 47.88 283 LEU A N 1
ATOM 2277 C CA . LEU A 1 283 ? 39.715 1.963 -21.445 1.00 47.88 283 LEU A CA 1
ATOM 2278 C C . LEU A 1 283 ? 40.797 1.395 -20.506 1.00 47.88 283 LEU A C 1
ATOM 2280 O O . LEU A 1 283 ? 40.549 0.376 -19.866 1.00 47.88 283 LEU A O 1
ATOM 2284 N N . ALA A 1 284 ? 41.952 2.055 -20.374 1.00 41.59 284 ALA A N 1
ATOM 2285 C CA . ALA A 1 284 ? 43.139 1.507 -19.703 1.00 41.59 284 ALA A CA 1
ATOM 2286 C C . ALA A 1 284 ? 43.312 1.887 -18.211 1.00 41.59 284 ALA A C 1
ATOM 2288 O O . ALA A 1 284 ? 44.278 1.468 -17.580 1.00 41.59 284 ALA A O 1
ATOM 2289 N N . GLY A 1 285 ? 42.405 2.672 -17.620 1.00 39.94 285 GLY A N 1
ATOM 2290 C CA . GLY A 1 285 ? 42.517 3.116 -16.221 1.00 39.94 285 GLY A CA 1
ATOM 2291 C C . GLY A 1 285 ? 41.908 2.129 -15.219 1.00 39.94 285 GLY A C 1
ATOM 2292 O O . GLY A 1 285 ? 40.687 2.123 -15.028 1.00 39.94 285 GLY A O 1
ATOM 2293 N N . GLY A 1 286 ? 42.761 1.309 -14.597 1.00 50.81 286 GLY A N 1
ATOM 2294 C CA . GLY A 1 286 ? 42.426 0.345 -13.549 1.00 50.81 286 GLY A CA 1
ATOM 2295 C C . GLY A 1 286 ? 42.213 0.989 -12.179 1.00 50.81 286 GLY A C 1
ATOM 2296 O O . GLY A 1 286 ? 43.146 1.510 -11.591 1.00 50.81 286 GLY A O 1
ATOM 2297 N N . ASP A 1 287 ? 40.960 0.972 -11.730 1.00 48.38 287 ASP A N 1
ATOM 2298 C CA . ASP A 1 287 ? 40.498 0.624 -10.376 1.00 48.38 287 ASP A CA 1
ATOM 2299 C C . ASP A 1 287 ? 38.991 0.901 -10.353 1.00 48.38 287 ASP A C 1
ATOM 2301 O O . ASP A 1 287 ? 38.540 2.046 -10.280 1.00 48.38 287 ASP A O 1
ATOM 2305 N N . ARG A 1 288 ? 38.166 -0.135 -10.534 1.00 51.31 288 ARG A N 1
ATOM 2306 C CA . ARG A 1 288 ? 36.704 0.023 -10.521 1.00 51.31 288 ARG A CA 1
ATOM 2307 C C . ARG A 1 288 ? 36.078 -1.075 -9.680 1.00 51.31 288 ARG A C 1
ATOM 2309 O O . ARG A 1 288 ? 35.810 -2.169 -10.164 1.00 51.31 288 ARG A O 1
ATOM 2316 N N . VAL A 1 289 ? 35.817 -0.753 -8.418 1.00 44.59 289 VAL A N 1
ATOM 2317 C CA . VAL A 1 289 ? 34.903 -1.530 -7.578 1.00 44.59 289 VAL A CA 1
ATOM 2318 C C . VAL A 1 289 ? 33.478 -1.285 -8.096 1.00 44.59 289 VAL A C 1
ATOM 2320 O O . VAL A 1 289 ? 32.976 -0.165 -8.035 1.00 44.59 289 VAL A O 1
ATOM 2323 N N . GLY A 1 290 ? 32.838 -2.326 -8.639 1.00 52.78 290 GLY A N 1
ATOM 2324 C CA . GLY A 1 290 ? 31.443 -2.308 -9.104 1.00 52.78 290 GLY A CA 1
ATOM 2325 C C . GLY A 1 290 ? 31.249 -2.411 -10.625 1.00 52.78 290 GLY A C 1
ATOM 2326 O O . GLY A 1 290 ? 32.144 -2.146 -11.426 1.00 52.78 290 GLY A O 1
ATOM 2327 N N . GLN A 1 291 ? 30.041 -2.807 -11.042 1.00 55.59 291 GLN A N 1
ATOM 2328 C CA . GLN A 1 291 ? 29.673 -2.944 -12.455 1.00 55.59 291 GLN A CA 1
ATOM 2329 C C . GLN A 1 291 ? 29.160 -1.605 -13.013 1.00 55.59 291 GLN A C 1
ATOM 2331 O O . GLN A 1 291 ? 28.171 -1.054 -12.535 1.00 55.59 291 GLN A O 1
ATOM 2336 N N . ARG A 1 292 ? 29.811 -1.074 -14.058 1.00 66.12 292 ARG A N 1
ATOM 2337 C CA . ARG A 1 292 ? 29.398 0.186 -14.706 1.00 66.12 292 ARG A CA 1
ATOM 2338 C C . ARG A 1 292 ? 28.125 -0.022 -15.541 1.00 66.12 292 ARG A C 1
ATOM 2340 O O . ARG A 1 292 ? 28.150 -0.750 -16.540 1.00 66.12 292 ARG A O 1
ATOM 2347 N N . VAL A 1 293 ? 27.043 0.652 -15.151 1.00 70.50 293 VAL A N 1
ATOM 2348 C CA . VAL A 1 293 ? 25.766 0.714 -15.881 1.00 70.50 293 VAL A CA 1
ATOM 2349 C C . VAL A 1 293 ? 25.743 1.976 -16.744 1.00 70.50 293 VAL A C 1
ATOM 2351 O O . VAL A 1 293 ? 25.978 3.083 -16.262 1.00 70.50 293 VAL A O 1
ATOM 2354 N N . ILE A 1 294 ? 25.487 1.812 -18.037 1.00 73.62 294 ILE A N 1
ATOM 2355 C CA . ILE A 1 294 ? 25.353 2.900 -19.003 1.00 73.62 294 ILE A CA 1
ATOM 2356 C C . ILE A 1 294 ? 23.905 3.382 -18.997 1.00 73.62 294 ILE A C 1
ATOM 2358 O O . ILE A 1 294 ? 22.991 2.599 -19.259 1.00 73.62 294 ILE A O 1
ATOM 2362 N N . LEU A 1 295 ? 23.717 4.677 -18.746 1.00 78.31 295 LEU A N 1
ATOM 2363 C CA . LEU A 1 295 ? 22.439 5.359 -18.931 1.00 78.31 295 LEU A CA 1
ATOM 2364 C C . LEU A 1 295 ? 22.406 6.004 -20.327 1.00 78.31 295 LEU A C 1
ATOM 2366 O O . LEU A 1 295 ? 23.341 6.736 -20.671 1.00 78.31 295 LEU A O 1
ATOM 2370 N N . PRO A 1 296 ? 21.373 5.748 -21.148 1.00 78.44 296 PRO A N 1
ATOM 2371 C CA . PRO A 1 296 ? 21.240 6.367 -22.461 1.00 78.44 296 PRO A CA 1
ATOM 2372 C C . PRO A 1 296 ? 20.896 7.858 -22.338 1.00 78.44 296 PRO A C 1
ATOM 2374 O O . PRO A 1 296 ? 20.405 8.318 -21.311 1.00 78.44 296 PRO A O 1
ATOM 2377 N N . ALA A 1 297 ? 21.096 8.623 -23.415 1.00 75.88 297 ALA A N 1
ATOM 2378 C CA . ALA A 1 297 ? 20.748 10.050 -23.449 1.00 75.88 297 ALA A CA 1
ATOM 2379 C C . ALA A 1 297 ? 19.233 10.322 -23.335 1.00 75.88 297 ALA A C 1
ATOM 2381 O O . ALA A 1 297 ? 18.829 11.447 -23.059 1.00 75.88 297 ALA A O 1
ATOM 2382 N N . SER A 1 298 ? 18.393 9.305 -23.556 1.00 79.25 298 SER A N 1
ATOM 2383 C CA . SER A 1 298 ? 16.943 9.360 -23.338 1.00 79.25 298 SER A CA 1
ATOM 2384 C C . SER A 1 298 ? 16.542 9.279 -21.862 1.00 79.25 298 SER A C 1
ATOM 2386 O O . SER A 1 298 ? 15.382 9.528 -21.545 1.00 79.25 298 SER A O 1
ATOM 2388 N N . PHE A 1 299 ? 17.463 8.930 -20.958 1.00 79.88 299 PHE A N 1
ATOM 2389 C CA . PHE A 1 299 ? 17.185 8.872 -19.528 1.00 79.88 299 PHE A CA 1
ATOM 2390 C C . PHE A 1 299 ? 17.266 10.273 -18.907 1.00 79.88 299 PHE A C 1
ATOM 2392 O O . PHE A 1 299 ? 18.356 10.819 -18.716 1.00 79.88 299 PHE A O 1
ATOM 2399 N N . THR A 1 300 ? 16.107 10.855 -18.600 1.00 78.12 300 THR A N 1
ATOM 2400 C CA . THR A 1 300 ? 15.985 12.189 -17.997 1.00 78.12 300 THR A CA 1
ATOM 2401 C C . THR A 1 300 ? 16.767 12.285 -16.685 1.00 78.12 300 THR A C 1
ATOM 2403 O O . THR A 1 300 ? 16.653 11.423 -15.823 1.00 78.12 300 THR A O 1
ATOM 2406 N N . GLY A 1 301 ? 17.565 13.344 -16.525 1.00 72.50 301 GLY A N 1
ATOM 2407 C CA . GLY A 1 301 ? 18.383 13.561 -15.323 1.00 72.50 301 GLY A CA 1
ATOM 2408 C C . GLY A 1 301 ? 19.705 12.780 -15.289 1.00 72.50 301 GLY A C 1
ATOM 2409 O O . GLY A 1 301 ? 20.484 12.940 -14.352 1.00 72.50 301 GLY A O 1
ATOM 2410 N N . GLY A 1 302 ? 20.004 11.961 -16.304 1.00 71.06 302 GLY A N 1
ATOM 2411 C CA . GLY A 1 302 ? 21.305 11.301 -16.433 1.00 71.06 302 GLY A CA 1
ATOM 2412 C C . GLY A 1 302 ? 22.419 12.246 -16.920 1.00 71.06 302 GLY A C 1
ATOM 2413 O O . GLY A 1 302 ? 22.132 13.241 -17.588 1.00 71.06 302 GLY A O 1
ATOM 2414 N N . PRO A 1 303 ? 23.710 11.913 -16.704 1.00 68.19 303 PRO A N 1
ATOM 2415 C CA . PRO A 1 303 ? 24.833 12.738 -17.167 1.00 68.19 303 PRO A CA 1
ATOM 2416 C C . PRO A 1 303 ? 24.775 13.071 -18.667 1.00 68.19 303 PRO A C 1
ATOM 2418 O O . PRO A 1 303 ? 25.027 14.201 -19.072 1.00 68.19 303 PRO A O 1
ATOM 2421 N N . ARG A 1 304 ? 24.361 12.103 -19.496 1.00 69.69 304 ARG A N 1
ATOM 2422 C CA . ARG A 1 304 ? 24.235 12.269 -20.955 1.00 69.69 304 ARG A CA 1
ATOM 2423 C C . ARG A 1 304 ? 23.012 13.075 -21.391 1.00 69.69 304 ARG A C 1
ATOM 2425 O O . ARG A 1 304 ? 23.007 13.606 -22.494 1.00 69.69 304 ARG A O 1
ATOM 2432 N N . TYR A 1 305 ? 21.974 13.149 -20.559 1.00 72.50 305 TYR A N 1
ATOM 2433 C CA . TYR A 1 305 ? 20.791 13.962 -20.841 1.00 72.50 305 TYR A CA 1
ATOM 2434 C C . TYR A 1 305 ? 21.130 15.454 -20.767 1.00 72.50 305 TYR A C 1
ATOM 2436 O O . TYR A 1 305 ? 20.743 16.217 -21.648 1.00 72.50 305 TYR A O 1
ATOM 2444 N N . TYR A 1 306 ? 21.929 15.856 -19.773 1.00 73.00 306 TYR A N 1
ATOM 2445 C CA . TYR A 1 306 ? 22.382 17.242 -19.631 1.00 73.00 306 TYR A CA 1
ATOM 2446 C C . TYR A 1 306 ? 23.400 17.668 -20.694 1.00 73.00 306 TYR A C 1
ATOM 2448 O O . TYR A 1 306 ? 23.419 18.831 -21.066 1.00 73.00 306 TYR A O 1
ATOM 2456 N N . GLN A 1 307 ? 24.188 16.735 -21.237 1.00 69.94 307 GLN A N 1
ATOM 2457 C CA . GLN A 1 307 ? 25.130 17.002 -22.337 1.00 69.94 307 GLN A CA 1
ATOM 2458 C C . GLN A 1 307 ? 24.449 17.276 -23.689 1.00 69.94 307 GLN A C 1
ATOM 2460 O O . GLN A 1 307 ? 25.119 17.637 -24.649 1.00 69.94 307 GLN A O 1
ATOM 2465 N N . ARG A 1 308 ? 23.131 17.059 -23.791 1.00 57.28 308 ARG A N 1
ATOM 2466 C CA . ARG A 1 308 ? 22.357 17.226 -25.028 1.00 57.28 308 ARG A CA 1
ATOM 2467 C C . ARG A 1 308 ? 21.688 18.603 -25.149 1.00 57.28 308 ARG A C 1
ATOM 2469 O O . ARG A 1 308 ? 20.930 18.802 -26.097 1.00 57.28 308 ARG A O 1
ATOM 2476 N N . ARG A 1 309 ? 21.907 19.494 -24.178 1.00 42.34 309 ARG A N 1
ATOM 2477 C CA . ARG A 1 309 ? 21.364 20.856 -24.131 1.00 42.34 309 ARG A CA 1
ATOM 2478 C C . ARG A 1 309 ? 22.434 21.893 -24.411 1.00 42.34 309 ARG A C 1
ATOM 2480 O O . ARG A 1 309 ? 23.562 21.700 -23.916 1.00 42.34 309 ARG A O 1
#